Protein AF-A0A2M7G5D2-F1 (afdb_monomer)

Mean predicted aligned error: 13.53 Å

Organism: NCBI:txid2014261

Radius of gyration: 28.24 Å; Cα contacts (8 Å, |Δi|>4): 135; chains: 1; bounding box: 70×50×82 Å

Secondary structure (DSSP, 8-state):
---------SS-----PPPPS-----TTSHHHHHHHHHHHHS--S-HHHHHHHHHHHHHHHHHHHHHHHHHHHHHHHH---SSHHHHHHTTS-PPPSS--HHHHHHHHHHHHHHHHHHHHHHHHHHHHHTTS-TTTHHHHHHHHHHHHHHHHHHHHHT-TTHHHHHHHHHHHHHHHHHHHHHHHHH-

Nearest PDB structures (foldseek):
  4bpm-assembly1_A  TM=9.300E-01  e=1.002E-07  Homo sapiens
  6zw4-assembly1_E  TM=5.421E-01  e=3.273E+00  Nostoc punctiforme

pLDDT: mean 77.07, std 17.84, range [35.88, 95.38]

Foldseek 3Di:
DDDDDDDDDPDPDDPDDDDDPDDPDPPPPPVVVVVVVCVVVVDPFDPVLVVLLVVLLVLLVVVLVVLVVVLVVLCVVVVAACDVVSNVVVPDDDHDPDDDVLNVLSVVLSVVSVVQVVLVSVLSVLLRVLPLDNPCSNVLSVQLSVLSVQLSVCSSVVDPPSNVVSVVSNVVSSVVSVVSSVVSVVD

InterPro domains:
  IPR001129 Membrane-associated, eicosanoid/glutathione metabolism (MAPEG) protein [PF01124] (53-183)
  IPR023352 Membrane associated eicosanoid/glutathione metabolism-like domain superfamily [G3DSA:1.20.120.550] (47-187)
  IPR023352 Membrane associated eicosanoid/glutathione metabolism-like domain superfamily [SSF161084] (52-180)
  IPR040162 Microsomal glutathione S-transferase 1-like [PTHR10689] (50-186)

Structure (mmCIF, N/CA/C/O backbone):
data_AF-A0A2M7G5D2-F1
#
_entry.id   AF-A0A2M7G5D2-F1
#
loop_
_atom_site.group_PDB
_atom_site.id
_atom_site.type_symbol
_atom_site.label_atom_id
_atom_site.label_alt_id
_atom_site.label_comp_id
_atom_site.label_asym_id
_atom_site.label_entity_id
_atom_site.label_seq_id
_atom_site.pdbx_PDB_ins_code
_atom_site.Cartn_x
_atom_site.Cartn_y
_atom_site.Cartn_z
_atom_site.occupancy
_atom_site.B_iso_or_equiv
_atom_site.auth_seq_id
_atom_site.auth_comp_id
_atom_site.auth_asym_id
_atom_site.auth_atom_id
_atom_site.pdbx_PDB_model_num
ATOM 1 N N . MET A 1 1 ? 46.141 32.536 -53.430 1.00 46.03 1 MET A N 1
ATOM 2 C CA . MET A 1 1 ? 45.778 33.143 -52.130 1.00 46.03 1 MET A CA 1
ATOM 3 C C . MET A 1 1 ? 44.314 33.529 -52.257 1.00 46.03 1 MET A C 1
ATOM 5 O O . MET A 1 1 ? 44.007 34.270 -53.170 1.00 46.03 1 MET A O 1
ATOM 9 N N . SER A 1 2 ? 43.358 32.917 -51.571 1.00 35.88 2 SER A N 1
ATOM 10 C CA . SER A 1 2 ? 43.330 32.717 -50.128 1.00 35.88 2 SER A CA 1
ATOM 11 C C . SER A 1 2 ? 42.501 31.493 -49.745 1.00 35.88 2 SER A C 1
ATOM 13 O O . SER A 1 2 ? 41.483 31.181 -50.355 1.00 35.88 2 SER A O 1
ATOM 15 N N . VAL A 1 3 ? 42.988 30.828 -48.706 1.00 45.41 3 VAL A N 1
ATOM 16 C CA . VAL A 1 3 ? 42.306 29.830 -47.888 1.00 45.41 3 VAL A CA 1
ATOM 17 C C . VAL A 1 3 ? 41.129 30.507 -47.182 1.00 45.41 3 VAL A C 1
ATOM 19 O O . VAL A 1 3 ? 41.337 31.550 -46.569 1.00 45.41 3 VAL A O 1
ATOM 22 N N . LEU A 1 4 ? 39.929 29.923 -47.223 1.00 38.12 4 LEU A N 1
ATOM 23 C CA . LEU A 1 4 ? 38.882 30.194 -46.232 1.00 38.12 4 LEU A CA 1
ATOM 24 C C . LEU A 1 4 ? 38.089 28.916 -45.954 1.00 38.12 4 LEU A C 1
ATOM 26 O O . LEU A 1 4 ? 37.104 28.567 -46.597 1.00 38.12 4 LEU A O 1
ATOM 30 N N . THR A 1 5 ? 38.625 28.209 -44.972 1.00 44.19 5 THR A N 1
ATOM 31 C CA . THR A 1 5 ? 38.047 27.137 -44.178 1.00 44.19 5 THR A CA 1
ATOM 32 C C . THR A 1 5 ? 36.690 27.578 -43.615 1.00 44.19 5 THR A C 1
ATOM 34 O O . THR A 1 5 ? 36.640 28.396 -42.698 1.00 44.19 5 THR A O 1
ATOM 37 N N . LEU A 1 6 ? 35.582 27.050 -44.139 1.00 40.91 6 LEU A N 1
ATOM 38 C CA . LEU A 1 6 ? 34.287 27.134 -43.461 1.00 40.91 6 LEU A CA 1
ATOM 39 C C . LEU A 1 6 ? 34.263 26.060 -42.374 1.00 40.91 6 LEU A C 1
ATOM 41 O O . LEU A 1 6 ? 34.156 24.868 -42.657 1.00 40.91 6 LEU A O 1
ATOM 45 N N . ALA A 1 7 ? 34.421 26.502 -41.129 1.00 40.94 7 ALA A N 1
ATOM 46 C CA . ALA A 1 7 ? 34.233 25.677 -39.950 1.00 40.94 7 ALA A CA 1
ATOM 47 C C . ALA A 1 7 ? 32.812 25.091 -39.957 1.00 40.94 7 ALA A C 1
ATOM 49 O O . ALA A 1 7 ? 31.819 25.812 -39.864 1.00 40.94 7 ALA A O 1
ATOM 50 N N . SER A 1 8 ? 32.725 23.771 -40.079 1.00 45.34 8 SER A N 1
ATOM 51 C CA . SER A 1 8 ? 31.509 23.005 -39.846 1.00 45.34 8 SER A CA 1
ATOM 52 C C . SER A 1 8 ? 31.113 23.123 -38.374 1.00 45.34 8 SER A C 1
ATOM 54 O O . SER A 1 8 ? 31.861 22.695 -37.493 1.00 45.34 8 SER A O 1
ATOM 56 N N . SER A 1 9 ? 29.938 23.696 -38.109 1.00 42.50 9 SER A N 1
ATOM 57 C CA . SER A 1 9 ? 29.288 23.630 -36.797 1.00 42.50 9 SER A CA 1
ATOM 58 C C . SER A 1 9 ? 29.122 22.158 -36.377 1.00 42.50 9 SER A C 1
ATOM 60 O O . SER A 1 9 ? 28.651 21.362 -37.192 1.00 42.50 9 SER A O 1
ATOM 62 N N . PRO A 1 10 ? 29.468 21.766 -35.135 1.00 43.78 10 PRO A N 1
ATOM 63 C CA . PRO A 1 10 ? 29.369 20.378 -34.674 1.00 43.78 10 PRO A CA 1
ATOM 64 C C . PRO A 1 10 ? 27.923 19.922 -34.420 1.00 43.78 10 PRO A C 1
ATOM 66 O O . PRO A 1 10 ? 27.687 18.758 -34.112 1.00 43.78 10 PRO A O 1
ATOM 69 N N . TYR A 1 11 ? 26.946 20.814 -34.579 1.00 43.91 11 TYR A N 1
ATOM 70 C CA . TYR A 1 11 ? 25.527 20.491 -34.526 1.00 43.91 11 TYR A CA 1
ATOM 71 C C . TYR A 1 11 ? 24.964 20.625 -35.937 1.00 43.91 11 TYR A C 1
ATOM 73 O O . TYR A 1 11 ? 24.817 21.741 -36.435 1.00 43.91 11 TYR A O 1
ATOM 81 N N . GLY A 1 12 ? 24.712 19.487 -36.590 1.00 45.50 12 GLY A N 1
ATOM 82 C CA . GLY A 1 12 ? 24.260 19.361 -37.979 1.00 45.50 12 GLY A CA 1
ATOM 83 C C . GLY A 1 12 ? 22.863 19.927 -38.250 1.00 45.50 12 GLY A C 1
ATOM 84 O O . GLY A 1 12 ? 21.965 19.208 -38.676 1.00 45.50 12 GLY A O 1
ATOM 85 N N . LEU A 1 13 ? 22.674 21.223 -38.028 1.00 40.50 13 LEU A N 1
ATOM 86 C CA . LEU A 1 13 ? 21.486 21.952 -38.440 1.00 40.50 13 LEU A CA 1
ATOM 87 C C . LEU A 1 13 ? 21.648 22.317 -39.916 1.00 40.50 13 LEU A C 1
ATOM 89 O O . LEU A 1 13 ? 22.282 23.312 -40.268 1.00 40.50 13 LEU A O 1
ATOM 93 N N . SER A 1 14 ? 21.090 21.474 -40.786 1.00 44.38 14 SER A N 1
ATOM 94 C CA . SER A 1 14 ? 20.854 21.854 -42.179 1.00 44.38 14 SER A CA 1
ATOM 95 C C . SER A 1 14 ? 19.994 23.117 -42.193 1.00 44.38 14 SER A C 1
ATOM 97 O O . SER A 1 14 ? 18.929 23.143 -41.581 1.00 44.38 14 SER A O 1
ATOM 99 N N . GLN 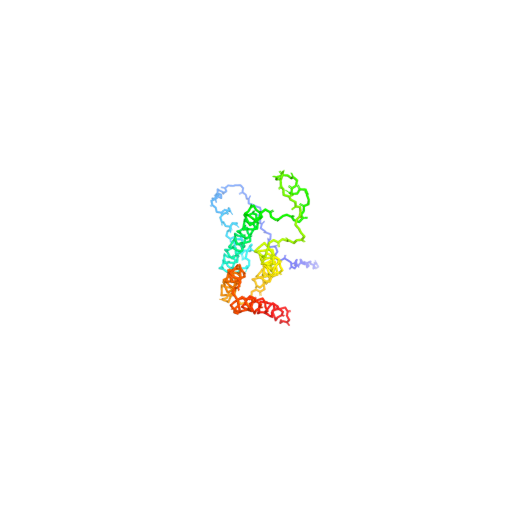A 1 15 ? 20.459 24.167 -42.874 1.00 48.34 15 GLN A N 1
ATOM 100 C CA . GLN A 1 15 ? 19.665 25.366 -43.133 1.00 48.34 15 GLN A CA 1
ATOM 101 C C . GLN A 1 15 ? 18.438 24.977 -43.969 1.00 48.34 15 GLN A C 1
ATOM 103 O O . GLN A 1 15 ? 18.507 24.882 -45.192 1.00 48.34 15 GLN A O 1
ATOM 108 N N . THR A 1 16 ? 17.305 24.730 -43.319 1.00 45.72 16 THR A N 1
ATOM 109 C CA . THR A 1 16 ? 16.012 24.651 -43.996 1.00 45.72 16 THR A CA 1
ATOM 110 C C . THR A 1 16 ? 15.598 26.059 -44.405 1.00 45.72 16 THR A C 1
ATOM 112 O O . THR A 1 16 ? 15.355 26.919 -43.558 1.00 45.72 16 THR A O 1
ATOM 115 N N . ALA A 1 17 ? 15.566 26.290 -45.717 1.00 42.78 17 ALA A N 1
ATOM 116 C CA . ALA A 1 17 ? 15.089 27.515 -46.340 1.00 42.78 17 ALA A CA 1
ATOM 117 C C . ALA A 1 17 ? 13.658 27.868 -45.884 1.00 42.78 17 ALA A C 1
ATOM 119 O O . ALA A 1 17 ? 12.813 26.990 -45.705 1.00 42.78 17 ALA A O 1
ATOM 120 N N . LEU A 1 18 ? 13.397 29.168 -45.715 1.00 44.53 18 LEU A N 1
ATOM 121 C CA . LEU A 1 18 ? 12.076 29.728 -45.413 1.00 44.53 18 LEU A CA 1
ATOM 122 C C . LEU A 1 18 ? 11.051 29.349 -46.501 1.00 44.53 18 LEU A C 1
ATOM 124 O O . LEU A 1 18 ? 11.357 29.502 -47.686 1.00 44.53 18 LEU A O 1
ATOM 128 N N . PRO A 1 19 ? 9.834 28.901 -46.138 1.00 42.28 19 PRO A N 1
ATOM 129 C CA . PRO A 1 19 ? 8.823 28.522 -47.114 1.00 42.28 19 PRO A CA 1
ATOM 130 C C . PRO A 1 19 ? 8.161 29.764 -47.727 1.00 42.28 19 PRO A C 1
ATOM 132 O O . PRO A 1 19 ? 7.618 30.618 -47.026 1.00 42.28 19 PRO A O 1
ATOM 135 N N . THR A 1 20 ? 8.190 29.854 -49.055 1.00 45.69 20 THR A N 1
ATOM 136 C CA . THR A 1 20 ? 7.444 30.839 -49.845 1.00 45.69 20 THR A CA 1
ATOM 137 C C . THR A 1 20 ? 5.945 30.541 -49.773 1.00 45.69 20 THR A C 1
ATOM 139 O O . THR A 1 20 ? 5.517 29.393 -49.887 1.00 45.69 20 THR A O 1
ATOM 142 N N . ALA A 1 21 ? 5.147 31.589 -49.564 1.00 49.72 21 ALA A N 1
ATOM 143 C CA . ALA A 1 21 ? 3.698 31.533 -49.401 1.00 49.72 21 ALA A CA 1
ATOM 144 C C . ALA A 1 21 ? 3.001 30.807 -50.568 1.00 49.72 21 ALA A C 1
ATOM 146 O O . ALA A 1 21 ? 3.162 31.203 -51.721 1.00 49.72 21 ALA A O 1
ATOM 147 N N . GLY A 1 22 ? 2.196 29.780 -50.267 1.00 51.75 22 GLY A N 1
ATOM 148 C CA . GLY A 1 22 ? 1.310 29.175 -51.269 1.00 51.75 22 GLY A CA 1
ATOM 149 C C . GLY A 1 22 ? 0.924 27.706 -51.096 1.00 51.75 22 GLY A C 1
ATOM 150 O O . GLY A 1 22 ? 0.079 27.240 -51.853 1.00 51.75 22 GLY A O 1
ATOM 151 N N . THR A 1 23 ? 1.469 26.967 -50.128 1.00 39.34 23 THR A N 1
ATOM 152 C CA . THR A 1 23 ? 1.102 25.551 -49.945 1.00 39.34 23 THR A CA 1
ATOM 153 C C . THR A 1 23 ? 0.091 25.409 -48.815 1.00 39.34 23 THR A C 1
ATOM 155 O O . THR A 1 23 ? 0.407 25.659 -47.654 1.00 39.34 23 THR A O 1
ATOM 158 N N . THR A 1 24 ? -1.135 24.999 -49.141 1.00 46.72 24 THR A N 1
ATOM 159 C CA . THR A 1 24 ? -2.137 24.565 -48.162 1.00 46.72 24 THR A CA 1
ATOM 160 C C . THR A 1 24 ? -1.615 23.325 -47.437 1.00 46.72 24 THR A C 1
ATOM 162 O O . THR A 1 24 ? -1.745 22.205 -47.930 1.00 46.72 24 THR A O 1
ATOM 165 N N . VAL A 1 25 ? -0.977 23.524 -46.284 1.00 48.28 25 VAL A N 1
ATOM 166 C CA . VAL A 1 25 ? -0.613 22.434 -45.375 1.00 48.28 25 VAL A CA 1
ATOM 167 C C . VAL A 1 25 ? -1.918 21.836 -44.837 1.00 48.28 25 VAL A C 1
ATOM 169 O O . VAL A 1 25 ? -2.758 22.590 -44.338 1.00 48.28 25 VAL A O 1
ATOM 172 N N . PRO A 1 26 ? -2.148 20.517 -44.947 1.00 44.91 26 PRO A N 1
ATOM 173 C CA . PRO A 1 26 ? -3.328 19.898 -44.366 1.00 44.91 26 PRO A CA 1
ATOM 174 C C . PRO A 1 26 ? -3.196 19.948 -42.839 1.00 44.91 26 PRO A C 1
ATOM 176 O O . PRO A 1 26 ? -2.425 19.195 -42.247 1.00 44.91 26 PRO A O 1
ATOM 179 N N . VAL A 1 27 ? -3.943 20.850 -42.195 1.00 55.09 27 VAL A N 1
ATOM 180 C CA . VAL A 1 27 ? -3.989 21.052 -40.731 1.00 55.09 27 VAL A CA 1
ATOM 181 C C . VAL A 1 27 ? -4.781 19.926 -40.051 1.00 55.09 27 VAL A C 1
ATOM 183 O O . VAL A 1 27 ? -5.725 20.166 -39.305 1.00 55.09 27 VAL A O 1
ATOM 186 N N . THR A 1 28 ? -4.462 18.666 -40.344 1.00 56.62 28 THR A N 1
ATOM 187 C CA . THR A 1 28 ? -5.212 17.524 -39.796 1.00 56.62 28 THR A CA 1
ATOM 188 C C . THR A 1 28 ? -4.394 16.539 -38.986 1.00 56.62 28 THR A C 1
ATOM 190 O O . THR A 1 28 ? -5.002 15.660 -38.397 1.00 56.62 28 THR A O 1
ATOM 193 N N . ASN A 1 29 ? -3.076 16.692 -38.839 1.00 59.78 29 ASN A N 1
ATOM 194 C CA . ASN A 1 29 ? -2.297 15.706 -38.080 1.00 59.78 29 ASN A CA 1
ATOM 195 C C . ASN A 1 29 ? -1.384 16.271 -36.994 1.00 59.78 29 ASN A C 1
ATOM 197 O O . ASN A 1 29 ? -0.893 15.474 -36.212 1.00 59.78 29 ASN A O 1
ATOM 201 N N . ASP A 1 30 ? -1.203 17.582 -36.836 1.00 61.56 30 ASP A N 1
ATOM 202 C CA . ASP A 1 30 ? -0.195 18.090 -35.888 1.00 61.56 30 ASP A CA 1
ATOM 203 C C . ASP A 1 30 ? -0.533 17.760 -34.433 1.00 61.56 30 ASP A C 1
ATOM 205 O O . ASP A 1 30 ? 0.325 17.299 -33.697 1.00 61.56 30 ASP A O 1
ATOM 209 N N . ALA A 1 31 ? -1.796 17.870 -34.011 1.00 60.88 31 ALA A N 1
ATOM 210 C CA . ALA A 1 31 ? -2.195 17.483 -32.655 1.00 60.88 31 ALA A CA 1
ATOM 211 C C . ALA A 1 31 ? -2.157 15.960 -32.430 1.00 60.88 31 ALA A C 1
ATOM 213 O O . ALA A 1 31 ? -1.987 15.501 -31.304 1.00 60.88 31 ALA A O 1
ATOM 214 N N . GLN A 1 32 ? -2.339 15.165 -33.485 1.00 65.69 32 GLN A N 1
ATOM 215 C CA . GLN A 1 32 ? -2.383 13.703 -33.421 1.00 65.69 32 GLN A CA 1
ATOM 216 C C . GLN A 1 32 ? -0.975 13.101 -33.507 1.00 65.69 32 GLN A C 1
ATOM 218 O O . GLN A 1 32 ? -0.665 12.174 -32.769 1.00 65.69 32 GLN 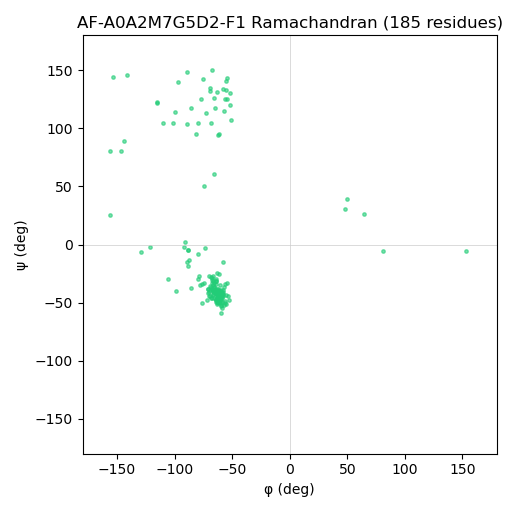A O 1
ATOM 223 N N . ALA A 1 33 ? -0.109 13.696 -34.326 1.00 58.78 33 ALA A N 1
ATOM 224 C CA . ALA A 1 33 ? 1.317 13.435 -34.438 1.00 58.78 33 ALA A CA 1
ATOM 225 C C . ALA A 1 33 ? 2.073 13.955 -33.213 1.00 58.78 33 ALA A C 1
ATOM 227 O O . ALA A 1 33 ? 2.927 13.246 -32.707 1.00 58.78 33 ALA A O 1
ATOM 228 N N . LEU A 1 34 ? 1.698 15.112 -32.655 1.00 60.00 34 LEU A N 1
ATOM 229 C CA . LEU A 1 34 ? 2.216 15.589 -31.372 1.00 60.00 34 LEU A CA 1
ATOM 230 C C . LEU A 1 34 ? 1.734 14.695 -30.225 1.00 60.00 34 LEU A C 1
ATOM 232 O O . LEU A 1 34 ? 2.515 14.397 -29.340 1.00 60.00 34 LEU A O 1
ATOM 236 N N . LYS A 1 35 ? 0.489 14.192 -30.238 1.00 62.19 35 LYS A N 1
ATOM 237 C CA . LYS A 1 35 ? 0.039 13.157 -29.285 1.00 62.19 35 LYS A CA 1
ATOM 238 C C . LYS A 1 35 ? 0.769 11.829 -29.472 1.00 62.19 35 LYS A C 1
ATOM 240 O O . LYS A 1 35 ? 1.027 11.169 -28.476 1.00 62.19 35 LYS A O 1
ATOM 245 N N . ALA A 1 36 ? 1.091 11.440 -30.703 1.00 59.22 36 ALA A N 1
ATOM 246 C CA . ALA A 1 36 ? 1.855 10.232 -30.999 1.00 59.22 36 ALA A CA 1
ATOM 247 C C . ALA A 1 36 ? 3.321 10.381 -30.573 1.00 59.22 36 ALA A C 1
ATOM 249 O O . ALA A 1 36 ? 3.839 9.488 -29.926 1.00 59.22 36 ALA A O 1
ATOM 250 N N . GLN A 1 37 ? 3.940 11.539 -30.807 1.00 57.44 37 GLN A N 1
ATOM 251 C CA . GLN A 1 37 ? 5.285 11.874 -30.341 1.00 57.44 37 GLN A CA 1
ATOM 252 C C . GLN A 1 37 ? 5.331 12.086 -28.824 1.00 57.44 37 GLN A C 1
ATOM 254 O O . GLN A 1 37 ? 6.261 11.634 -28.184 1.00 57.44 37 GLN A O 1
ATOM 259 N N . ILE A 1 38 ? 4.325 12.702 -28.197 1.00 58.12 38 ILE A N 1
ATOM 260 C CA . ILE A 1 38 ? 4.193 12.756 -26.730 1.00 58.12 38 ILE A CA 1
ATOM 261 C C . ILE A 1 38 ? 3.883 11.361 -26.168 1.00 58.12 38 ILE A C 1
ATOM 263 O O . ILE A 1 38 ? 4.256 11.073 -25.043 1.00 58.12 38 ILE A O 1
ATOM 267 N N . ALA A 1 39 ? 3.241 10.461 -26.909 1.00 58.94 39 ALA A N 1
ATOM 268 C CA . ALA A 1 39 ? 3.103 9.066 -26.491 1.00 58.94 39 ALA A CA 1
ATOM 269 C C . ALA A 1 39 ? 4.420 8.285 -26.653 1.00 58.94 39 ALA A C 1
ATOM 271 O O . ALA A 1 39 ? 4.706 7.415 -25.840 1.00 58.94 39 ALA A O 1
ATOM 272 N N . GLU A 1 40 ? 5.225 8.623 -27.661 1.00 57.56 40 GLU A N 1
ATOM 273 C CA . GLU A 1 40 ? 6.530 8.023 -27.966 1.00 57.56 40 GLU A CA 1
ATOM 274 C C . GLU A 1 40 ? 7.651 8.545 -27.041 1.00 57.56 40 GLU A C 1
ATOM 276 O O . GLU A 1 40 ? 8.519 7.779 -26.638 1.00 57.56 40 GLU A O 1
ATOM 281 N N . TYR A 1 41 ? 7.599 9.821 -26.635 1.00 52.50 41 TYR A N 1
ATOM 282 C CA . TYR A 1 41 ? 8.577 10.490 -25.759 1.00 52.50 41 TYR A CA 1
ATOM 283 C C . TYR A 1 41 ? 8.082 10.727 -24.323 1.00 52.50 41 TYR A C 1
ATOM 285 O O . TYR A 1 41 ? 8.881 10.790 -23.393 1.00 52.50 41 TYR A O 1
ATOM 293 N N . GLY A 1 42 ? 6.778 10.908 -24.116 1.00 50.00 42 GLY A N 1
ATOM 294 C CA . GLY A 1 42 ? 6.188 11.340 -22.840 1.00 50.00 42 GLY A CA 1
ATOM 295 C C . GLY A 1 42 ? 5.837 10.206 -21.882 1.00 50.00 42 GLY A C 1
ATOM 296 O O . GLY A 1 42 ? 5.469 10.472 -20.739 1.00 50.00 42 GLY A O 1
ATOM 297 N N . LEU A 1 43 ? 5.995 8.949 -22.296 1.00 57.00 43 LEU A N 1
ATOM 298 C CA . LEU A 1 43 ? 5.970 7.827 -21.373 1.00 57.00 43 LEU A CA 1
ATOM 299 C C . LEU A 1 43 ? 6.922 6.734 -21.858 1.00 57.00 43 LEU A C 1
ATOM 301 O O . LEU A 1 43 ? 6.512 5.738 -22.436 1.00 57.00 43 LEU A O 1
ATOM 305 N N . ILE A 1 44 ? 8.210 6.924 -21.571 1.00 63.59 44 ILE A N 1
ATOM 306 C CA . ILE A 1 44 ? 9.242 5.890 -21.740 1.00 63.59 44 ILE A CA 1
ATOM 307 C C . ILE A 1 44 ? 8.895 4.627 -20.917 1.00 63.59 44 ILE A C 1
ATOM 309 O O . ILE A 1 44 ? 9.420 3.572 -21.213 1.00 63.59 44 ILE A O 1
ATOM 313 N N . LEU A 1 45 ? 7.959 4.701 -19.957 1.00 66.75 45 LEU A N 1
ATOM 314 C CA . LEU A 1 45 ? 7.483 3.601 -19.104 1.00 66.75 45 LEU A CA 1
ATOM 315 C C . LEU A 1 45 ? 6.546 2.628 -19.846 1.00 66.75 45 LEU A C 1
ATOM 317 O O . LEU A 1 45 ? 5.666 3.058 -20.592 1.00 66.75 45 LEU A O 1
ATOM 321 N N . ASP A 1 46 ? 6.649 1.327 -19.550 1.00 70.69 46 ASP A N 1
ATOM 322 C CA . ASP A 1 46 ? 5.765 0.294 -20.110 1.00 70.69 46 ASP A CA 1
ATOM 323 C C . ASP A 1 46 ? 4.268 0.655 -19.926 1.00 70.69 46 ASP A C 1
ATOM 325 O O . ASP A 1 46 ? 3.792 0.801 -18.787 1.00 70.69 46 ASP A O 1
ATOM 329 N N . PRO A 1 47 ? 3.486 0.782 -21.022 1.00 78.50 47 PRO A N 1
ATOM 330 C CA . PRO A 1 47 ? 2.084 1.180 -20.950 1.00 78.50 47 PRO A CA 1
ATOM 331 C C . PRO A 1 47 ? 1.219 0.179 -20.181 1.00 78.50 47 PRO A C 1
ATOM 333 O O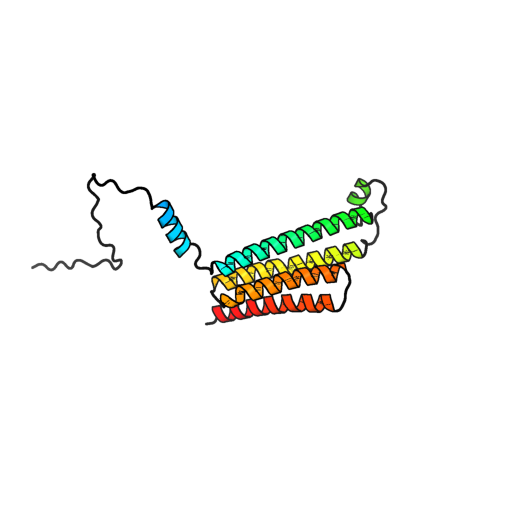 . PRO A 1 47 ? 0.164 0.565 -19.671 1.00 78.50 47 PRO A O 1
ATOM 336 N N . LEU A 1 48 ? 1.613 -1.095 -20.098 1.00 84.50 48 LEU A N 1
ATOM 337 C CA . LEU A 1 48 ? 0.888 -2.090 -19.312 1.00 84.50 48 LEU A CA 1
ATOM 338 C C . LEU A 1 48 ? 1.170 -1.918 -17.813 1.00 84.50 48 LEU A C 1
ATOM 340 O O . LEU A 1 48 ? 0.225 -1.808 -17.026 1.00 84.50 48 LEU A O 1
ATOM 344 N N . GLY A 1 49 ? 2.442 -1.831 -17.423 1.00 85.50 49 GLY A N 1
ATOM 345 C CA . GLY A 1 49 ? 2.874 -1.620 -16.044 1.00 85.50 49 GLY A CA 1
ATOM 346 C C . GLY A 1 49 ? 2.260 -0.374 -15.407 1.00 85.50 49 GLY A C 1
ATOM 347 O O . GLY A 1 49 ? 1.744 -0.448 -14.290 1.00 85.50 49 GLY A O 1
ATOM 348 N N . VAL A 1 50 ? 2.206 0.746 -16.136 1.00 87.75 50 VAL A N 1
ATOM 349 C CA . VAL A 1 50 ? 1.593 1.994 -15.643 1.00 87.75 50 VAL A CA 1
ATOM 350 C C . VAL A 1 50 ? 0.080 1.857 -15.455 1.00 87.75 50 VAL A C 1
ATOM 352 O O . VAL A 1 50 ? -0.450 2.289 -14.430 1.00 87.75 50 VAL A O 1
ATOM 355 N N . LYS A 1 51 ? -0.636 1.220 -16.393 1.00 89.88 51 LYS A N 1
ATOM 356 C CA . LYS A 1 51 ? -2.086 0.974 -16.255 1.00 89.88 51 LYS A CA 1
ATOM 357 C C . LYS A 1 51 ? -2.393 0.123 -15.027 1.00 89.88 51 LYS A C 1
ATOM 359 O O . LYS A 1 51 ? -3.343 0.411 -14.298 1.00 89.88 51 LYS A O 1
ATOM 364 N N . ILE A 1 52 ? -1.584 -0.907 -14.784 1.00 92.06 52 ILE A N 1
ATOM 365 C CA . ILE A 1 52 ? -1.756 -1.790 -13.629 1.00 92.06 52 ILE A CA 1
ATOM 366 C C . ILE A 1 52 ? -1.419 -1.052 -12.339 1.00 92.06 52 ILE A C 1
ATOM 368 O O . ILE A 1 52 ? -2.202 -1.120 -11.397 1.00 92.06 52 ILE A O 1
ATOM 372 N N . LEU A 1 53 ? -0.322 -0.292 -12.296 1.00 93.06 53 LEU A N 1
ATOM 373 C CA . LEU A 1 53 ? 0.020 0.521 -11.132 1.00 93.06 53 LEU A CA 1
ATOM 374 C C . LEU A 1 53 ? -1.088 1.533 -10.808 1.00 93.06 53 LEU A C 1
ATOM 376 O O . LEU A 1 53 ? -1.459 1.678 -9.644 1.00 93.06 53 LEU A O 1
ATOM 380 N N . ALA A 1 54 ? -1.667 2.186 -11.818 1.00 92.69 54 ALA A N 1
ATOM 381 C CA . ALA A 1 54 ? -2.794 3.098 -11.637 1.00 92.69 54 ALA A CA 1
ATOM 382 C C . ALA A 1 54 ? -4.025 2.378 -11.059 1.00 92.69 54 ALA A C 1
ATOM 384 O O . ALA A 1 54 ? -4.618 2.855 -10.088 1.00 92.69 54 ALA A O 1
ATOM 385 N N . ALA A 1 55 ? -4.371 1.200 -11.590 1.00 94.25 55 ALA A N 1
ATOM 386 C CA . ALA A 1 55 ? -5.460 0.381 -11.064 1.00 94.25 55 ALA A CA 1
ATOM 387 C C . ALA A 1 55 ? -5.196 -0.062 -9.613 1.00 94.25 55 ALA A C 1
ATOM 389 O O . ALA A 1 55 ? -6.056 0.109 -8.749 1.00 94.25 55 ALA A O 1
ATOM 390 N N . CYS A 1 56 ? -3.994 -0.561 -9.312 1.00 94.00 56 CYS A N 1
ATOM 391 C CA . CYS A 1 56 ? -3.569 -0.940 -7.964 1.00 94.00 56 CYS A CA 1
ATOM 392 C C . CYS A 1 56 ? -3.637 0.244 -6.994 1.00 94.00 56 CYS A C 1
ATOM 394 O O . CYS A 1 56 ? -4.158 0.102 -5.890 1.00 94.00 56 CYS A O 1
ATOM 396 N N . THR A 1 57 ? -3.176 1.423 -7.412 1.00 94.19 57 THR A N 1
ATOM 397 C CA . THR A 1 57 ? -3.223 2.652 -6.607 1.00 94.19 57 THR A CA 1
ATOM 398 C C . THR A 1 57 ? -4.664 3.039 -6.283 1.00 94.19 57 THR A C 1
ATOM 400 O O . THR A 1 57 ? -4.984 3.283 -5.120 1.00 94.19 57 THR A O 1
ATOM 403 N N . ALA A 1 58 ? -5.556 3.026 -7.279 1.00 95.38 58 ALA A N 1
ATOM 404 C CA . ALA A 1 58 ? -6.974 3.307 -7.075 1.00 95.38 58 ALA A CA 1
ATOM 405 C C . ALA A 1 58 ? -7.626 2.290 -6.121 1.00 95.38 58 ALA A C 1
ATOM 407 O O . ALA A 1 58 ? -8.335 2.672 -5.191 1.00 95.38 58 ALA A O 1
ATOM 408 N N . LEU A 1 59 ? -7.344 0.995 -6.294 1.00 95.06 59 LEU A N 1
ATOM 409 C CA . LEU A 1 59 ? -7.856 -0.060 -5.415 1.00 95.06 59 LEU A CA 1
ATOM 410 C C . LEU A 1 59 ? -7.363 0.105 -3.970 1.00 95.06 59 LEU A C 1
ATOM 412 O O . LEU A 1 59 ? -8.153 -0.005 -3.031 1.00 95.06 59 LEU A O 1
ATOM 416 N N . LEU A 1 60 ? -6.075 0.399 -3.779 1.00 93.44 60 LEU A N 1
ATOM 417 C CA . LEU A 1 60 ? -5.490 0.644 -2.460 1.00 93.44 60 LEU A CA 1
ATOM 418 C C . LEU A 1 60 ? -6.080 1.898 -1.803 1.00 93.44 60 LEU A C 1
ATOM 420 O O . LEU A 1 60 ? -6.371 1.865 -0.607 1.00 93.44 60 LEU A O 1
ATOM 424 N N . PHE A 1 61 ? -6.334 2.957 -2.574 1.00 94.88 61 PHE A N 1
ATOM 425 C CA . PHE A 1 61 ? -7.037 4.146 -2.095 1.00 94.88 61 PHE A CA 1
ATOM 426 C C . PHE A 1 61 ? -8.442 3.802 -1.589 1.00 94.88 61 PHE A C 1
ATOM 428 O O . PHE A 1 61 ? -8.766 4.091 -0.436 1.00 94.88 61 PHE A O 1
ATOM 435 N N . PHE A 1 62 ? -9.261 3.120 -2.397 1.00 94.94 62 PHE A N 1
ATOM 436 C CA . PHE A 1 62 ? -10.614 2.730 -1.984 1.00 94.94 62 PHE A CA 1
ATOM 437 C C . PHE A 1 62 ? -10.607 1.810 -0.761 1.00 94.94 62 PHE A C 1
ATOM 439 O O . PHE A 1 62 ? -11.472 1.925 0.111 1.00 94.94 62 PHE A O 1
ATOM 446 N N . LYS A 1 63 ? -9.606 0.934 -0.644 1.00 93.12 63 LYS A N 1
ATOM 447 C CA . LYS A 1 63 ? -9.401 0.103 0.545 1.00 93.12 63 LYS A CA 1
ATOM 448 C C . LYS A 1 63 ? -9.134 0.950 1.788 1.00 93.12 63 LYS A C 1
ATOM 450 O O . LYS A 1 63 ? -9.795 0.750 2.803 1.00 93.12 63 LYS A O 1
ATOM 455 N N . MET A 1 64 ? -8.195 1.896 1.720 1.00 92.69 64 MET A N 1
ATOM 456 C CA . MET A 1 64 ? -7.888 2.786 2.845 1.00 92.69 64 MET A CA 1
ATOM 457 C C . MET A 1 64 ? -9.092 3.651 3.224 1.00 92.69 64 MET A C 1
ATOM 459 O O . MET A 1 64 ? -9.417 3.765 4.405 1.00 92.69 64 MET A O 1
ATOM 463 N N . PHE A 1 65 ? -9.810 4.175 2.231 1.00 92.81 65 PHE A N 1
ATOM 464 C CA . PHE A 1 65 ? -11.049 4.918 2.442 1.00 92.81 65 PHE A CA 1
ATOM 465 C C . PHE A 1 65 ? -12.106 4.068 3.166 1.00 92.81 65 PHE A C 1
ATOM 467 O O . PHE A 1 65 ? -12.729 4.521 4.126 1.00 92.81 65 PHE A O 1
ATOM 474 N N . SER A 1 66 ? -12.246 2.798 2.776 1.00 90.94 66 SER A N 1
ATOM 475 C CA . SER A 1 66 ? -13.152 1.850 3.432 1.00 90.94 66 SER A CA 1
ATOM 476 C C . SER A 1 66 ? -12.783 1.609 4.901 1.00 90.94 66 SER A C 1
ATOM 478 O O . SER A 1 66 ? -13.671 1.554 5.749 1.00 90.94 66 SER A O 1
ATOM 480 N N . ILE A 1 67 ? -11.490 1.516 5.240 1.00 89.06 67 ILE A N 1
ATOM 481 C CA . ILE A 1 67 ? -11.040 1.392 6.639 1.00 89.06 67 ILE A CA 1
ATOM 482 C C . ILE A 1 67 ? -11.380 2.661 7.434 1.00 89.06 67 ILE A C 1
ATOM 484 O O . ILE A 1 67 ? -11.849 2.549 8.567 1.00 89.06 67 ILE A O 1
ATOM 488 N N . GLY A 1 68 ? -11.236 3.845 6.831 1.00 88.38 68 GLY A N 1
ATOM 489 C CA . GLY A 1 68 ? -11.662 5.115 7.430 1.00 88.38 68 GLY A CA 1
ATOM 490 C C . GLY A 1 68 ? -13.156 5.138 7.772 1.00 88.38 68 GLY A C 1
ATOM 491 O O . GLY A 1 68 ? -13.548 5.523 8.876 1.00 88.38 68 GLY A O 1
ATOM 492 N N . ILE A 1 69 ? -14.004 4.627 6.871 1.00 89.12 69 ILE A N 1
ATOM 493 C CA . ILE A 1 69 ? -15.439 4.454 7.142 1.00 89.12 69 ILE A CA 1
ATOM 494 C C . ILE A 1 69 ? -15.656 3.482 8.309 1.00 89.12 69 ILE A C 1
ATOM 496 O O . ILE A 1 69 ? -16.431 3.783 9.217 1.00 89.12 69 ILE A O 1
ATOM 500 N N . VAL A 1 70 ? -14.964 2.336 8.330 1.00 87.25 70 VAL A N 1
ATOM 501 C CA . VAL A 1 70 ? -15.071 1.348 9.420 1.00 87.25 70 VAL A CA 1
ATOM 502 C C . VAL A 1 70 ? -14.675 1.956 10.767 1.00 87.25 70 VAL A C 1
ATOM 504 O O . VAL A 1 70 ? -15.373 1.725 11.755 1.00 87.25 70 VAL A O 1
ATOM 507 N N . GLN A 1 71 ? -13.620 2.773 10.827 1.00 85.31 71 GLN A N 1
ATOM 508 C CA . GLN A 1 71 ? -13.236 3.507 12.038 1.00 85.31 71 GLN A CA 1
ATOM 509 C C . GLN A 1 71 ? -14.365 4.437 12.504 1.00 85.31 71 GLN A C 1
ATOM 511 O O . GLN A 1 71 ? -14.757 4.390 13.671 1.00 85.31 71 GLN A O 1
ATOM 516 N N . GLY A 1 72 ? -14.943 5.227 11.591 1.00 83.75 72 GLY A N 1
ATOM 517 C CA . GLY A 1 72 ? -16.054 6.133 11.895 1.00 83.75 72 GLY A CA 1
ATOM 518 C C . GLY A 1 72 ? -17.319 5.409 12.372 1.00 83.75 72 GLY A C 1
ATOM 519 O O . GLY A 1 72 ? -17.939 5.812 13.359 1.00 83.75 72 GLY A O 1
ATOM 520 N N . LEU A 1 73 ? -17.688 4.302 11.722 1.00 85.56 73 LEU A N 1
ATOM 521 C CA . LEU A 1 73 ? -18.836 3.480 12.113 1.00 85.56 73 LEU A CA 1
ATOM 522 C C . LEU A 1 73 ? -18.613 2.791 13.464 1.00 85.56 73 LEU A C 1
ATOM 5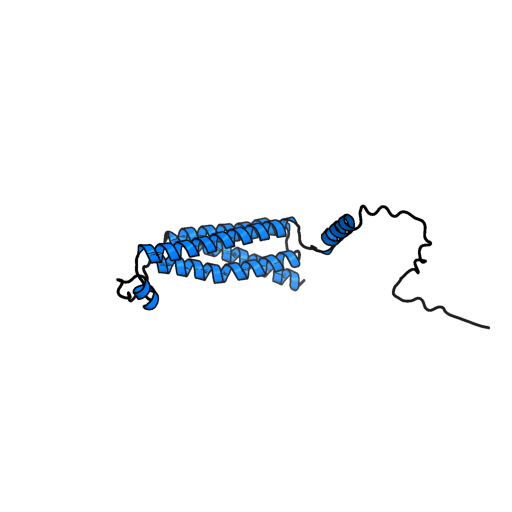24 O O . LEU A 1 73 ? -19.525 2.752 14.288 1.00 85.56 73 LEU A O 1
ATOM 528 N N . THR A 1 74 ? -17.401 2.296 13.722 1.00 81.88 74 THR A N 1
ATOM 529 C CA . THR A 1 74 ? -17.044 1.649 14.995 1.00 81.88 74 THR A CA 1
ATOM 530 C C . THR A 1 74 ? -17.078 2.658 16.144 1.00 81.88 74 THR A C 1
ATOM 532 O O . THR A 1 74 ? -17.648 2.358 17.194 1.00 81.88 74 THR A O 1
ATOM 535 N N . ARG A 1 75 ? -16.585 3.888 15.929 1.00 78.88 75 ARG A N 1
ATOM 536 C CA . ARG A 1 75 ? -16.722 5.009 16.881 1.00 78.88 75 ARG A CA 1
ATOM 537 C C . ARG A 1 75 ? -18.186 5.259 17.241 1.00 78.88 75 ARG A C 1
ATOM 539 O O . ARG A 1 75 ? -18.540 5.246 18.417 1.00 78.88 75 ARG A O 1
ATOM 546 N N . ARG A 1 76 ? -19.059 5.387 16.235 1.00 75.69 76 ARG A N 1
ATOM 547 C CA . ARG A 1 76 ? -20.501 5.614 16.449 1.00 75.69 76 ARG A CA 1
ATOM 548 C C . ARG A 1 76 ? -21.204 4.448 17.146 1.00 75.69 76 ARG A C 1
ATOM 550 O O . ARG A 1 76 ? -22.067 4.680 17.988 1.00 75.69 76 ARG A O 1
ATOM 557 N N . LYS A 1 77 ? -20.854 3.205 16.802 1.00 78.44 77 LYS A N 1
ATOM 558 C CA . LYS A 1 77 ? -21.485 1.994 17.348 1.00 78.44 77 LYS A CA 1
ATOM 559 C C . LYS A 1 77 ? -21.164 1.789 18.827 1.00 78.44 77 LYS A C 1
ATOM 561 O O . LYS A 1 77 ? -22.065 1.490 19.602 1.00 78.44 77 LYS A O 1
ATOM 566 N N . HIS A 1 78 ? -19.895 1.930 19.205 1.00 73.62 78 HIS A N 1
ATOM 567 C CA . HIS A 1 78 ? -19.442 1.614 20.561 1.00 73.62 78 HIS A CA 1
ATOM 568 C C . HIS A 1 78 ? -19.531 2.801 21.520 1.00 73.62 78 HIS A C 1
ATOM 570 O O . HIS A 1 78 ? -19.470 2.595 22.729 1.00 73.62 78 HIS A O 1
ATOM 576 N N . LYS A 1 79 ? -19.703 4.028 21.001 1.00 69.06 79 LYS A N 1
ATOM 577 C CA . LYS A 1 79 ? -19.763 5.267 21.792 1.00 69.06 79 LYS A CA 1
ATOM 578 C C . LYS A 1 79 ? -18.618 5.367 22.809 1.00 69.06 79 LYS A C 1
ATOM 580 O O . LYS A 1 79 ? -18.803 5.902 23.890 1.00 69.06 79 LYS A O 1
ATOM 585 N N . SER A 1 80 ? -17.456 4.799 22.502 1.00 64.00 80 SER A N 1
ATOM 586 C CA . SER A 1 80 ? -16.275 4.858 23.362 1.00 64.00 80 SER A CA 1
ATOM 587 C C . SER A 1 80 ? -15.351 5.914 22.783 1.00 64.00 80 SER A C 1
ATOM 589 O O . SER A 1 80 ? -14.735 5.686 21.742 1.00 64.00 80 SER A O 1
ATOM 591 N N . TYR A 1 81 ? -15.311 7.073 23.433 1.00 65.75 81 TYR A N 1
ATOM 592 C CA . TYR A 1 81 ? -14.477 8.203 23.045 1.00 65.75 81 TYR A CA 1
ATOM 593 C C . TYR A 1 81 ? -13.451 8.434 24.149 1.00 65.75 81 TYR A C 1
ATOM 595 O O . TYR A 1 81 ? -13.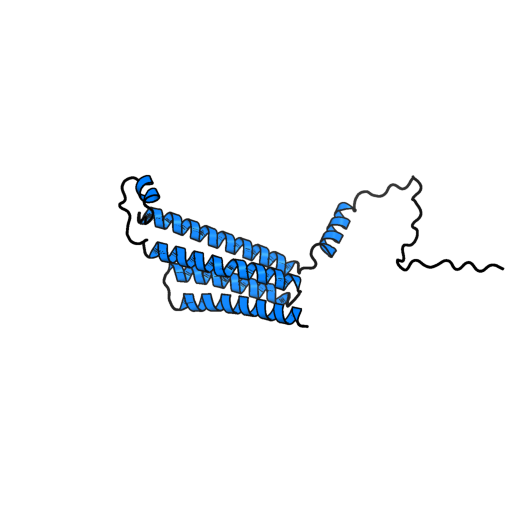812 8.605 25.312 1.00 65.75 81 TYR A O 1
ATOM 603 N N . THR A 1 82 ? -12.175 8.398 23.784 1.00 65.94 82 THR A N 1
ATOM 604 C CA . THR A 1 82 ? -11.055 8.811 24.646 1.00 65.94 82 THR A CA 1
ATOM 605 C C . THR A 1 82 ? -10.914 10.331 24.674 1.00 65.94 82 THR A C 1
ATOM 607 O O . THR A 1 82 ? -10.444 10.911 25.647 1.00 65.94 82 THR A O 1
ATOM 610 N N . VAL A 1 83 ? -11.354 10.970 23.593 1.00 71.12 83 VAL A N 1
ATOM 611 C CA . VAL A 1 83 ? -11.271 12.400 23.343 1.00 71.12 83 VAL A CA 1
ATOM 612 C C . VAL A 1 83 ? -12.488 13.107 23.974 1.00 71.12 83 VAL A C 1
ATOM 614 O O . VAL A 1 83 ? -13.628 12.800 23.602 1.00 71.12 83 VAL A O 1
ATOM 617 N N . PRO A 1 84 ? -12.292 14.013 24.951 1.00 66.00 84 PRO A N 1
ATOM 618 C CA . PRO A 1 84 ? -13.385 14.600 25.724 1.00 66.00 84 PRO A CA 1
ATOM 619 C C . PRO A 1 84 ? -14.292 15.523 24.896 1.00 66.00 84 PRO A C 1
ATOM 621 O O . PRO A 1 84 ? -15.493 15.575 25.164 1.00 66.00 84 PRO A O 1
ATOM 624 N N . GLU A 1 85 ? -13.775 16.206 23.870 1.00 71.06 85 GLU A N 1
ATOM 625 C CA . GLU A 1 85 ? -14.575 17.038 22.963 1.00 71.06 85 GLU A CA 1
ATOM 626 C C . GLU A 1 85 ? -15.554 16.214 22.112 1.00 71.06 85 GLU A C 1
ATOM 628 O O . GLU A 1 85 ? -16.719 16.595 21.973 1.00 71.06 85 GLU A O 1
ATOM 633 N N . ASP A 1 86 ? -15.135 15.038 21.633 1.00 66.88 86 ASP A N 1
ATOM 634 C CA . ASP A 1 86 ? -15.989 14.111 20.879 1.00 66.88 86 ASP A CA 1
ATOM 635 C C . ASP A 1 86 ? -17.096 13.530 21.775 1.00 66.88 86 ASP A C 1
ATOM 637 O O . ASP A 1 86 ? -18.248 13.366 21.358 1.00 66.88 86 ASP A O 1
ATOM 641 N N . ALA A 1 87 ? -16.754 13.249 23.036 1.00 63.84 87 ALA A N 1
ATOM 642 C CA . ALA A 1 87 ? -17.688 12.758 24.042 1.00 63.84 87 ALA A CA 1
ATOM 643 C C . ALA A 1 87 ? -18.749 13.816 24.408 1.00 63.84 87 ALA A C 1
ATOM 645 O O . ALA A 1 87 ? -19.937 13.495 24.533 1.00 63.84 87 ALA A O 1
ATOM 646 N N . ALA A 1 88 ? -18.332 15.084 24.515 1.00 65.56 88 ALA A N 1
ATOM 647 C CA . ALA A 1 88 ? -19.202 16.224 24.789 1.00 65.56 88 ALA A CA 1
ATOM 648 C C . ALA A 1 88 ? -20.139 16.543 23.612 1.00 65.56 88 ALA A C 1
ATOM 650 O O . ALA A 1 88 ? -21.318 16.817 23.833 1.00 65.56 88 ALA A O 1
ATOM 651 N N . PHE A 1 89 ? -19.661 16.435 22.367 1.00 66.81 89 PHE A N 1
ATOM 652 C CA . PHE A 1 89 ? -20.471 16.679 21.168 1.00 66.81 89 PHE A CA 1
ATOM 653 C C . PHE A 1 89 ? -21.634 15.681 21.015 1.00 66.81 89 PHE A C 1
ATOM 655 O O . PHE A 1 89 ? -22.703 16.033 20.518 1.00 66.81 89 PHE A O 1
ATOM 662 N N . ILE A 1 90 ? -21.466 14.441 21.486 1.00 66.56 90 ILE A N 1
ATOM 663 C CA . ILE A 1 90 ? -22.523 13.408 21.475 1.00 66.56 90 ILE A CA 1
ATOM 664 C C . ILE A 1 90 ? -23.399 13.457 22.743 1.00 66.56 90 ILE A C 1
ATOM 666 O O . ILE A 1 90 ? -24.435 12.794 22.840 1.00 66.56 90 ILE A O 1
ATOM 670 N N . GLY A 1 91 ? -23.044 14.318 23.696 1.00 55.34 91 GLY A N 1
ATOM 671 C CA . GLY A 1 91 ? -23.949 14.859 24.704 1.00 55.34 91 GLY A CA 1
ATOM 672 C C . GLY A 1 91 ? -24.255 13.981 25.915 1.00 55.34 91 GLY A C 1
ATOM 673 O O . GLY A 1 91 ? -24.938 14.477 26.805 1.00 55.34 91 GLY A O 1
ATOM 674 N N . LYS A 1 92 ? -23.800 12.718 25.997 1.00 54.25 92 LYS A N 1
ATOM 675 C CA . LYS A 1 92 ? -24.088 11.805 27.138 1.00 54.25 92 LYS A CA 1
ATOM 676 C C . LYS A 1 92 ? -23.069 10.671 27.342 1.00 54.25 92 LYS A C 1
ATOM 678 O O . LYS A 1 92 ? -23.429 9.617 27.862 1.00 54.25 92 LYS A O 1
ATOM 683 N N . VAL A 1 93 ? -21.823 10.832 26.904 1.00 59.75 93 VAL A N 1
ATOM 684 C CA . VAL A 1 93 ? -20.805 9.778 27.034 1.00 59.75 93 VAL A CA 1
ATOM 685 C C . VAL A 1 93 ? -19.703 10.254 27.971 1.00 59.75 93 VAL A C 1
ATOM 687 O O . VAL A 1 93 ? -19.079 11.277 27.717 1.00 59.75 93 VAL A O 1
ATOM 690 N N . THR A 1 94 ? -19.460 9.527 29.060 1.00 58.84 94 THR A N 1
ATOM 691 C CA . THR A 1 94 ? -18.263 9.727 29.885 1.00 58.84 94 THR A CA 1
ATOM 692 C C . THR A 1 94 ? -17.027 9.265 29.110 1.00 58.84 94 THR A C 1
ATOM 694 O O . THR A 1 94 ? -17.069 8.158 28.564 1.00 58.84 94 THR A O 1
ATOM 697 N N . PRO A 1 95 ? -15.941 10.061 29.060 1.00 60.84 95 PRO A N 1
ATOM 698 C CA . PRO A 1 95 ? -14.690 9.650 28.430 1.00 60.84 95 PRO A CA 1
ATOM 699 C C . PRO A 1 95 ? -14.229 8.296 28.975 1.00 60.84 95 PRO A C 1
ATOM 701 O O . PRO A 1 95 ? -14.220 8.083 30.188 1.00 60.84 95 PRO A O 1
ATOM 704 N N . VAL A 1 96 ? -13.899 7.369 28.078 1.00 64.88 96 VAL A N 1
ATOM 705 C CA . VAL A 1 96 ? -13.441 6.022 28.446 1.00 64.88 96 VAL A CA 1
ATOM 706 C C . VAL A 1 96 ? -11.915 6.003 28.415 1.00 64.88 96 VAL A C 1
ATOM 708 O O . VAL A 1 96 ? -11.314 6.571 27.508 1.00 64.88 96 VAL A O 1
ATOM 711 N N . GLU A 1 97 ? -11.286 5.327 29.379 1.00 61.78 97 GLU A N 1
ATOM 712 C CA . GLU A 1 97 ? -9.821 5.235 29.509 1.00 61.78 97 GLU A CA 1
ATOM 713 C C . GLU A 1 97 ? -9.145 4.558 28.299 1.00 61.78 97 GLU A C 1
ATOM 715 O O . GLU A 1 97 ? -7.987 4.827 27.991 1.00 61.78 97 GLU A O 1
ATOM 720 N N . SER A 1 98 ? -9.874 3.708 27.565 1.00 65.12 98 SER A N 1
ATOM 721 C CA . SER A 1 98 ? -9.380 3.060 26.347 1.00 65.12 98 SER A CA 1
ATOM 722 C C . SER A 1 98 ? -10.450 2.945 25.257 1.00 65.12 98 SER A C 1
ATOM 724 O O . SER A 1 98 ? -11.641 2.773 25.529 1.00 65.12 98 SER A O 1
ATOM 726 N N . GLU A 1 99 ? -10.018 3.049 23.995 1.00 72.88 99 GLU A N 1
ATOM 727 C CA . GLU A 1 99 ? -10.877 2.796 22.833 1.00 72.88 99 GLU A CA 1
ATOM 728 C C . GLU A 1 99 ? -11.268 1.309 22.754 1.00 72.88 99 GLU A C 1
ATOM 730 O O . GLU A 1 99 ? -10.504 0.420 23.135 1.00 72.88 99 GLU A O 1
ATOM 735 N N . HIS A 1 100 ? -12.449 1.020 22.195 1.00 78.31 100 HIS A N 1
ATOM 736 C CA . HIS A 1 100 ? -12.917 -0.355 21.994 1.00 78.31 100 HIS A CA 1
ATOM 737 C C . HIS A 1 100 ? -11.889 -1.184 21.187 1.00 78.31 100 HIS A C 1
ATOM 739 O O . HIS A 1 100 ? -11.347 -0.675 20.198 1.00 78.31 100 HIS A O 1
ATOM 745 N N . PRO A 1 101 ? -11.648 -2.471 21.516 1.00 81.75 101 PRO A N 1
ATOM 746 C CA . PRO A 1 101 ? -10.646 -3.305 20.841 1.00 81.75 101 PRO A CA 1
ATOM 747 C C . PRO A 1 101 ? -10.813 -3.373 19.316 1.00 81.75 101 PRO A C 1
ATOM 749 O O . PRO A 1 101 ? -9.818 -3.420 18.594 1.00 81.75 101 PRO A O 1
ATOM 752 N N . ASP A 1 102 ? -12.043 -3.321 18.801 1.00 80.94 102 ASP A N 1
ATOM 753 C CA . ASP A 1 102 ? -12.292 -3.285 17.351 1.00 80.94 102 ASP A CA 1
ATOM 754 C C . ASP A 1 102 ? -11.818 -1.977 16.696 1.00 80.94 102 ASP A C 1
ATOM 756 O O . ASP A 1 102 ? -11.328 -1.992 15.566 1.00 80.94 102 ASP A O 1
ATOM 760 N N . MET A 1 103 ? -11.894 -0.853 17.416 1.00 82.00 103 MET A N 1
ATOM 761 C CA . MET A 1 103 ? -11.370 0.432 16.950 1.00 82.00 103 MET A CA 1
ATOM 762 C C . MET A 1 103 ? -9.843 0.413 16.933 1.00 82.00 103 MET A C 1
ATOM 764 O O . MET A 1 103 ? -9.242 0.776 15.925 1.00 82.00 103 MET A O 1
ATOM 768 N N . LEU A 1 104 ? -9.220 -0.112 17.994 1.00 85.81 104 LEU A N 1
ATOM 769 C CA . LEU A 1 104 ? -7.770 -0.307 18.047 1.00 85.81 104 LEU A CA 1
ATOM 770 C C . LEU A 1 104 ? -7.287 -1.201 16.898 1.00 85.81 104 LEU A C 1
ATOM 772 O O . LEU A 1 104 ? -6.261 -0.918 16.278 1.00 85.81 104 LEU A O 1
ATOM 776 N N . ARG A 1 105 ? -8.041 -2.253 16.554 1.00 86.81 105 ARG A N 1
ATOM 777 C CA . ARG A 1 105 ? -7.722 -3.113 15.407 1.00 86.81 105 ARG A CA 1
ATOM 778 C C . ARG A 1 105 ? -7.799 -2.360 14.081 1.00 86.81 105 ARG A C 1
ATOM 780 O O . ARG A 1 105 ? -6.866 -2.460 13.287 1.00 86.81 105 ARG A O 1
ATOM 787 N N . ALA A 1 106 ? -8.865 -1.597 13.851 1.00 87.69 106 ALA A N 1
ATOM 788 C CA . ALA A 1 106 ? -9.006 -0.787 12.643 1.00 87.69 106 ALA A CA 1
ATOM 789 C C . ALA A 1 106 ? -7.901 0.283 12.535 1.00 87.69 106 ALA A C 1
ATOM 791 O O . ALA A 1 106 ? -7.300 0.431 11.473 1.00 87.69 106 ALA A O 1
ATOM 792 N N . ASN A 1 107 ? -7.559 0.955 13.641 1.00 89.06 107 ASN A N 1
ATOM 793 C CA . ASN A 1 107 ? -6.471 1.938 13.707 1.00 89.06 107 ASN A CA 1
ATOM 794 C C . ASN A 1 107 ? -5.112 1.315 13.393 1.00 89.06 107 ASN A C 1
ATOM 796 O O . ASN A 1 107 ? -4.347 1.862 12.602 1.00 89.06 107 ASN A O 1
ATOM 800 N N . ASN A 1 108 ? -4.815 0.147 13.962 1.00 90.00 108 ASN A N 1
ATOM 801 C CA . ASN A 1 108 ? -3.557 -0.534 13.689 1.00 90.00 108 ASN A CA 1
ATOM 802 C C . ASN A 1 108 ? -3.470 -1.050 12.243 1.00 90.00 108 ASN A C 1
ATOM 804 O O . ASN A 1 108 ? -2.393 -0.993 11.650 1.00 90.00 108 ASN A O 1
ATOM 808 N N . ALA A 1 109 ? -4.579 -1.524 11.663 1.00 90.19 109 ALA A N 1
ATOM 809 C CA . ALA A 1 109 ? -4.631 -1.887 10.248 1.00 90.19 109 ALA A CA 1
ATOM 810 C C . ALA A 1 109 ? -4.355 -0.668 9.352 1.00 90.19 109 ALA A C 1
ATOM 812 O O . ALA A 1 109 ? -3.521 -0.749 8.453 1.00 90.19 109 ALA A O 1
ATOM 813 N N . TYR A 1 110 ? -4.988 0.472 9.647 1.00 91.69 110 TYR A N 1
ATOM 814 C CA . TYR A 1 110 ? -4.787 1.718 8.908 1.00 91.69 110 TYR A CA 1
ATOM 815 C C . TYR A 1 110 ? -3.351 2.250 9.023 1.00 91.69 110 TYR A C 1
ATOM 817 O O . TYR A 1 110 ? -2.753 2.650 8.028 1.00 91.69 110 TYR A O 1
ATOM 825 N N . ARG A 1 111 ? -2.756 2.206 10.223 1.00 92.31 111 ARG A N 1
ATOM 826 C CA . ARG A 1 111 ? -1.357 2.610 10.439 1.00 92.31 111 ARG A CA 1
ATOM 827 C C . ARG A 1 111 ? -0.386 1.736 9.648 1.00 92.31 111 ARG A C 1
ATOM 829 O O . ARG A 1 111 ? 0.519 2.257 9.009 1.00 92.31 111 ARG A O 1
ATOM 836 N N . ASN A 1 112 ? -0.606 0.422 9.625 1.00 92.12 112 ASN A N 1
ATOM 837 C CA . ASN A 1 112 ? 0.224 -0.475 8.825 1.00 92.12 112 ASN A CA 1
ATOM 838 C C . ASN A 1 112 ? 0.119 -0.171 7.321 1.00 92.12 112 ASN A C 1
ATOM 840 O O . ASN A 1 112 ? 1.119 -0.220 6.606 1.00 92.12 112 ASN A O 1
ATOM 844 N N . ASP A 1 113 ? -1.078 0.166 6.843 1.00 92.50 113 ASP A N 1
ATOM 845 C CA . ASP A 1 113 ? -1.282 0.582 5.457 1.00 92.50 113 ASP A CA 1
ATOM 846 C C . ASP A 1 113 ? -0.531 1.880 5.128 1.00 92.50 113 ASP A C 1
ATOM 848 O O . ASP A 1 113 ? 0.105 1.954 4.077 1.00 92.50 113 ASP A O 1
ATOM 852 N N . LEU A 1 114 ? -0.527 2.858 6.042 1.00 92.44 114 LEU A N 1
ATOM 853 C CA . LEU A 1 114 ? 0.241 4.101 5.900 1.00 92.44 114 LEU A CA 1
ATOM 854 C C . LEU A 1 114 ? 1.757 3.878 5.864 1.00 92.44 114 LEU A C 1
ATOM 856 O O . LEU A 1 114 ? 2.460 4.624 5.194 1.00 92.44 114 LEU A O 1
ATOM 860 N N . GLU A 1 115 ? 2.270 2.859 6.549 1.00 90.75 115 GLU A N 1
ATOM 861 C CA . GLU A 1 115 ? 3.698 2.520 6.512 1.00 90.75 115 GLU A CA 1
ATOM 862 C C . GLU A 1 115 ? 4.087 1.799 5.211 1.00 90.75 115 GLU A C 1
ATOM 864 O O . GLU A 1 115 ? 5.189 1.980 4.705 1.00 90.75 115 GLU A O 1
ATOM 869 N N . ASN A 1 116 ? 3.195 0.976 4.646 1.00 92.06 116 ASN A N 1
ATOM 870 C CA . ASN A 1 116 ? 3.544 0.071 3.545 1.00 92.06 116 ASN A CA 1
ATOM 871 C C . ASN A 1 116 ? 3.164 0.600 2.157 1.00 92.06 116 ASN A C 1
ATOM 873 O O . ASN A 1 116 ? 3.918 0.397 1.204 1.00 92.06 116 ASN A O 1
ATOM 877 N N . ILE A 1 117 ? 1.996 1.232 2.011 1.00 92.75 117 ILE A N 1
ATOM 878 C CA . ILE A 1 117 ? 1.472 1.652 0.702 1.00 92.75 117 ILE A CA 1
ATOM 879 C C . ILE A 1 117 ? 2.324 2.768 0.081 1.00 92.75 117 ILE A C 1
ATOM 881 O O . ILE A 1 117 ? 2.685 2.616 -1.084 1.00 92.75 117 ILE A O 1
ATOM 885 N N . PRO A 1 118 ? 2.721 3.840 0.798 1.00 94.31 118 PRO A N 1
ATOM 886 C CA . PRO A 1 118 ? 3.568 4.882 0.215 1.00 94.31 118 PRO A CA 1
ATOM 887 C C . PRO A 1 118 ? 4.924 4.350 -0.260 1.00 94.31 118 PRO A C 1
ATOM 889 O O . PRO A 1 118 ? 5.374 4.704 -1.348 1.00 94.31 118 PRO A O 1
ATOM 892 N N . ILE A 1 119 ? 5.537 3.448 0.518 1.00 94.38 119 ILE A N 1
ATOM 893 C CA . ILE A 1 119 ? 6.800 2.798 0.146 1.00 94.38 119 ILE A CA 1
ATOM 894 C C . ILE A 1 119 ? 6.611 1.967 -1.123 1.00 94.38 119 ILE A C 1
ATOM 896 O O . ILE A 1 119 ? 7.393 2.100 -2.060 1.00 94.38 119 ILE A O 1
ATOM 900 N N . PHE A 1 120 ? 5.556 1.150 -1.188 1.00 94.88 120 PHE A N 1
ATOM 901 C CA . PHE A 1 120 ? 5.245 0.371 -2.385 1.00 94.88 120 PHE A CA 1
ATOM 902 C C . P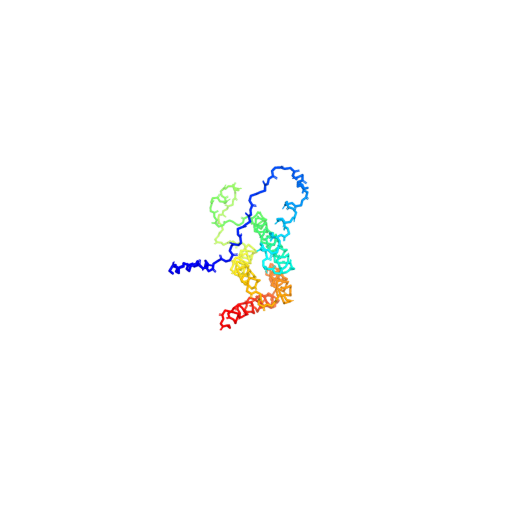HE A 1 120 ? 5.036 1.258 -3.613 1.00 94.88 120 PHE A C 1
ATOM 904 O O . PHE A 1 120 ? 5.599 0.963 -4.659 1.00 94.88 120 PHE A O 1
ATOM 911 N N . LEU A 1 121 ? 4.264 2.343 -3.501 1.00 94.25 121 LEU A N 1
ATOM 912 C CA . LEU A 1 121 ? 4.023 3.248 -4.625 1.00 94.25 121 LEU A CA 1
ATOM 913 C C . LEU A 1 121 ? 5.330 3.879 -5.116 1.00 94.25 121 LEU A C 1
ATOM 915 O O . LEU A 1 121 ? 5.571 3.903 -6.320 1.00 94.25 121 LEU A O 1
ATOM 919 N N . GLY A 1 122 ? 6.196 4.327 -4.202 1.00 94.56 122 GLY A N 1
ATOM 920 C CA . GLY A 1 122 ? 7.516 4.853 -4.553 1.00 94.56 122 GLY A CA 1
ATOM 921 C C . GLY A 1 122 ? 8.394 3.818 -5.261 1.00 94.56 122 GLY A C 1
ATOM 922 O O . GLY A 1 122 ? 8.958 4.103 -6.317 1.00 94.56 122 GLY A O 1
ATOM 923 N N . LEU A 1 123 ? 8.459 2.595 -4.725 1.00 93.50 123 LEU A N 1
ATOM 924 C CA . LEU A 1 123 ? 9.203 1.492 -5.337 1.00 93.50 123 LEU A CA 1
ATOM 925 C C . LEU A 1 123 ? 8.623 1.098 -6.699 1.00 93.50 123 LEU A C 1
ATOM 927 O O . LEU A 1 123 ? 9.377 0.880 -7.635 1.00 93.50 123 LEU A O 1
ATOM 931 N N . ALA A 1 124 ? 7.302 1.028 -6.843 1.00 92.69 124 ALA A N 1
ATOM 932 C CA . ALA A 1 124 ? 6.654 0.653 -8.093 1.00 92.69 124 ALA A CA 1
ATOM 933 C C . ALA A 1 124 ? 6.924 1.677 -9.205 1.00 92.69 124 ALA A C 1
ATOM 935 O O . ALA A 1 124 ? 7.239 1.287 -10.327 1.00 92.69 124 ALA A O 1
ATOM 936 N N . TRP A 1 125 ? 6.876 2.974 -8.889 1.00 92.50 125 TRP A N 1
ATOM 937 C CA . TRP A 1 125 ? 7.250 4.025 -9.836 1.00 92.50 125 TRP A CA 1
ATOM 938 C C . TRP A 1 125 ? 8.723 3.942 -10.241 1.00 92.50 125 TRP A C 1
ATOM 940 O O . TRP A 1 125 ? 9.022 3.986 -11.432 1.00 92.50 125 TRP A O 1
ATOM 950 N N . ALA A 1 126 ? 9.634 3.767 -9.279 1.00 91.31 126 ALA A N 1
ATOM 951 C CA . ALA A 1 126 ? 11.061 3.612 -9.563 1.00 91.31 126 ALA A CA 1
ATOM 952 C C . ALA A 1 126 ? 11.356 2.351 -10.395 1.00 91.31 126 ALA A C 1
ATOM 954 O O . ALA A 1 126 ? 12.160 2.394 -11.322 1.00 91.31 126 ALA A O 1
ATOM 955 N N . PHE A 1 127 ? 10.673 1.244 -10.103 1.00 90.75 127 PHE A N 1
ATOM 956 C CA . PHE A 1 127 ? 10.811 -0.018 -10.824 1.00 90.75 127 PHE A CA 1
ATOM 957 C C . PHE A 1 127 ? 10.392 0.103 -12.291 1.00 90.75 127 PHE A C 1
ATOM 959 O O . PHE A 1 127 ? 11.092 -0.404 -13.165 1.00 90.75 127 PHE A O 1
ATOM 966 N N . LEU A 1 128 ? 9.276 0.792 -12.561 1.00 89.38 128 LEU A N 1
ATOM 967 C CA . LEU A 1 128 ? 8.857 1.074 -13.932 1.00 89.38 128 LEU A CA 1
ATOM 968 C C . LEU A 1 128 ? 9.853 2.020 -14.618 1.00 89.38 128 LEU A C 1
ATOM 970 O O . LEU A 1 128 ? 10.222 1.779 -15.761 1.00 89.38 128 LEU A O 1
ATOM 974 N N . ALA A 1 129 ? 10.311 3.072 -13.929 1.00 87.25 129 ALA A N 1
ATOM 975 C CA . ALA A 1 129 ? 11.206 4.082 -14.508 1.00 87.25 129 ALA A CA 1
ATOM 976 C C . ALA A 1 129 ? 12.578 3.528 -14.910 1.00 87.25 129 ALA A C 1
ATOM 978 O O . ALA A 1 129 ? 13.194 4.029 -15.845 1.00 87.25 129 ALA A O 1
ATOM 979 N N . LEU A 1 130 ? 13.052 2.499 -14.208 1.00 86.69 130 LEU A N 1
ATOM 980 C CA . LEU A 1 130 ? 14.326 1.840 -14.487 1.00 86.69 130 LEU A CA 1
ATO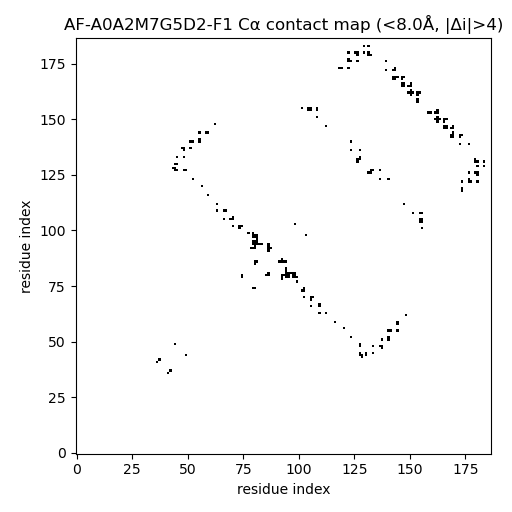M 981 C C . LEU A 1 130 ? 14.207 0.651 -15.450 1.00 86.69 130 LEU A C 1
ATOM 983 O O . LEU A 1 130 ? 15.220 -0.001 -15.710 1.00 86.69 130 LEU A O 1
ATOM 987 N N . HIS A 1 131 ? 13.007 0.351 -15.964 1.00 83.19 131 HIS A N 1
ATOM 988 C CA . HIS A 1 131 ? 12.762 -0.802 -16.838 1.00 83.19 131 HIS A CA 1
ATOM 989 C C . HIS A 1 131 ? 13.326 -2.108 -16.270 1.00 83.19 131 HIS A C 1
ATOM 991 O O . HIS A 1 131 ? 13.929 -2.906 -16.990 1.00 83.19 131 HIS A O 1
ATOM 997 N N . CYS A 1 132 ? 13.206 -2.305 -14.950 1.00 80.12 132 CYS A N 1
ATOM 998 C CA . CYS A 1 132 ? 13.885 -3.408 -14.272 1.00 80.12 132 CYS A CA 1
ATOM 999 C C . CYS A 1 132 ? 13.435 -4.761 -14.837 1.00 80.12 132 CYS A C 1
ATOM 1001 O O . CYS A 1 132 ? 14.250 -5.550 -15.310 1.00 80.12 132 CYS A O 1
ATOM 1003 N N . TRP A 1 133 ? 12.131 -5.039 -14.756 1.00 81.06 133 TRP A N 1
ATOM 1004 C CA . TRP A 1 133 ? 11.537 -6.272 -15.263 1.00 81.06 133 TRP A CA 1
ATOM 1005 C C . TRP A 1 133 ? 10.051 -6.059 -15.561 1.00 81.06 133 TRP A C 1
ATOM 1007 O O . TRP A 1 133 ? 9.169 -6.431 -14.782 1.00 81.06 133 TRP A O 1
ATOM 1017 N N . ASP A 1 134 ? 9.781 -5.470 -16.723 1.00 78.44 134 ASP A N 1
ATOM 1018 C CA . ASP A 1 134 ? 8.441 -5.029 -17.134 1.00 78.44 134 ASP A CA 1
ATOM 1019 C C . ASP A 1 134 ? 7.412 -6.176 -17.132 1.00 78.44 134 ASP A C 1
ATOM 1021 O O . ASP A 1 134 ? 6.284 -6.015 -16.672 1.00 78.44 134 ASP A O 1
ATOM 1025 N N . GLN A 1 135 ? 7.822 -7.391 -17.512 1.00 83.25 135 GLN A N 1
ATOM 1026 C CA . GLN A 1 135 ? 6.952 -8.577 -17.480 1.00 83.25 135 GLN A CA 1
ATOM 1027 C C . GLN A 1 135 ? 6.546 -9.015 -16.061 1.00 83.25 135 GLN A C 1
ATOM 1029 O O . GLN A 1 135 ? 5.489 -9.624 -15.888 1.00 83.25 135 GLN A O 1
ATOM 1034 N N . ALA A 1 136 ? 7.361 -8.723 -15.042 1.00 85.88 136 ALA A N 1
ATOM 1035 C CA . ALA A 1 136 ? 7.059 -9.066 -13.654 1.00 85.88 136 ALA A CA 1
ATOM 1036 C C . ALA A 1 136 ? 6.244 -7.985 -12.932 1.00 85.88 136 ALA A C 1
ATOM 1038 O O . ALA A 1 136 ? 5.605 -8.294 -11.922 1.00 85.88 136 ALA A O 1
ATOM 1039 N N . ALA A 1 137 ? 6.212 -6.747 -13.441 1.00 86.88 137 ALA A N 1
ATOM 1040 C CA . ALA A 1 137 ? 5.458 -5.646 -12.840 1.00 86.88 137 ALA A CA 1
ATOM 1041 C C . ALA A 1 137 ? 3.973 -5.992 -12.580 1.00 86.88 137 ALA A C 1
ATOM 1043 O O . ALA A 1 137 ? 3.530 -5.820 -11.440 1.00 86.88 137 ALA A O 1
ATOM 1044 N N . PRO A 1 138 ? 3.210 -6.571 -13.538 1.00 89.62 138 PRO A N 1
ATOM 1045 C CA . PRO A 1 138 ? 1.827 -6.998 -13.306 1.00 89.62 138 PRO A CA 1
ATOM 1046 C C . PRO A 1 138 ? 1.663 -7.925 -12.096 1.00 89.62 138 PRO A C 1
ATOM 1048 O O . PRO A 1 138 ? 0.754 -7.757 -11.280 1.00 89.62 138 PRO A O 1
ATOM 1051 N N . ILE A 1 139 ? 2.561 -8.905 -11.981 1.00 92.38 139 ILE A N 1
ATOM 1052 C CA . ILE A 1 139 ? 2.503 -9.951 -10.962 1.00 92.38 139 ILE A CA 1
ATOM 1053 C C . ILE A 1 139 ? 2.859 -9.358 -9.602 1.00 92.38 139 ILE A C 1
ATOM 1055 O O . ILE A 1 139 ? 2.131 -9.566 -8.635 1.00 92.38 139 ILE A O 1
ATOM 1059 N N . LEU A 1 140 ? 3.943 -8.585 -9.523 1.00 92.44 140 LEU A N 1
ATOM 1060 C CA . LEU A 1 140 ? 4.397 -7.970 -8.278 1.00 92.44 140 LEU A CA 1
ATOM 1061 C C . LEU A 1 140 ? 3.362 -6.966 -7.753 1.00 92.44 140 LEU A C 1
ATOM 1063 O O . LEU A 1 140 ? 2.968 -7.041 -6.590 1.00 92.44 140 LEU A O 1
ATOM 1067 N N . PHE A 1 141 ? 2.841 -6.078 -8.600 1.00 93.44 141 PHE A N 1
ATOM 1068 C CA . PHE A 1 141 ? 1.846 -5.089 -8.173 1.00 93.44 141 PHE A CA 1
ATOM 1069 C C . PHE A 1 141 ? 0.526 -5.747 -7.755 1.00 93.44 141 PHE A C 1
ATOM 1071 O O . PHE A 1 141 ? -0.072 -5.365 -6.740 1.00 93.44 141 PHE A O 1
ATOM 1078 N N . GLY A 1 142 ? 0.106 -6.787 -8.483 1.00 92.88 142 GLY A N 1
ATOM 1079 C CA . GLY A 1 142 ? -1.045 -7.609 -8.127 1.00 92.88 142 GLY A CA 1
ATOM 1080 C C . GLY A 1 142 ? -0.865 -8.317 -6.782 1.00 92.88 142 GLY A C 1
ATOM 1081 O O . GLY A 1 142 ? -1.732 -8.205 -5.915 1.00 92.88 142 GLY A O 1
ATOM 1082 N N . LEU A 1 143 ? 0.273 -8.989 -6.569 1.00 93.69 143 LEU A N 1
ATOM 1083 C CA . LEU A 1 143 ? 0.586 -9.701 -5.325 1.00 93.69 143 LEU A CA 1
ATOM 1084 C C . LEU A 1 143 ? 0.605 -8.769 -4.116 1.00 93.69 143 LEU A C 1
ATOM 1086 O O . LEU A 1 143 ? 0.007 -9.097 -3.089 1.00 93.69 143 LEU A O 1
ATOM 1090 N N . PHE A 1 144 ? 1.231 -7.594 -4.238 1.00 94.00 144 PHE A N 1
ATOM 1091 C CA . PHE A 1 144 ? 1.218 -6.604 -3.165 1.00 94.00 144 PHE A CA 1
ATOM 1092 C C . PHE A 1 144 ? -0.214 -6.180 -2.837 1.00 94.00 144 PHE A C 1
ATOM 1094 O O . PHE A 1 144 ? -0.630 -6.232 -1.677 1.00 94.00 144 PHE A O 1
ATOM 1101 N N . THR A 1 145 ? -0.989 -5.816 -3.863 1.00 93.81 145 THR A N 1
ATOM 1102 C CA . THR A 1 145 ? -2.368 -5.344 -3.705 1.00 93.81 145 THR A CA 1
ATOM 1103 C C . THR A 1 145 ? -3.229 -6.407 -3.026 1.00 93.81 145 THR A C 1
ATOM 1105 O O . THR A 1 145 ? -3.789 -6.151 -1.959 1.00 93.81 145 THR A O 1
ATOM 1108 N N . LEU A 1 146 ? -3.270 -7.628 -3.567 1.00 93.62 146 LEU A N 1
ATOM 1109 C CA . LEU A 1 146 ? -4.024 -8.747 -2.994 1.00 93.62 146 LEU A CA 1
ATOM 1110 C C . LEU A 1 146 ? -3.562 -9.080 -1.570 1.00 93.62 146 LEU A C 1
ATOM 1112 O O . LEU A 1 146 ? -4.393 -9.270 -0.681 1.00 93.62 146 LEU A O 1
ATOM 1116 N N . GLY A 1 147 ? -2.250 -9.073 -1.325 1.00 91.75 147 GLY A N 1
ATOM 1117 C CA . GLY A 1 147 ? -1.676 -9.263 0.003 1.00 91.75 147 GLY A CA 1
ATOM 1118 C C . GLY A 1 147 ? -2.145 -8.206 1.004 1.00 91.75 147 GLY A C 1
ATOM 1119 O O . GLY A 1 147 ? -2.444 -8.540 2.148 1.00 91.75 147 GLY A O 1
ATOM 1120 N N . ARG A 1 148 ? -2.277 -6.937 0.594 1.00 92.06 148 ARG A N 1
ATOM 1121 C CA . ARG A 1 148 ? -2.811 -5.864 1.452 1.00 92.06 148 ARG A CA 1
ATOM 1122 C C . ARG A 1 148 ? -4.306 -6.009 1.720 1.00 92.06 148 ARG A C 1
ATOM 1124 O O . ARG A 1 148 ? -4.718 -5.819 2.862 1.00 92.06 148 ARG A O 1
ATOM 1131 N N . PHE A 1 149 ? -5.110 -6.385 0.726 1.00 92.38 149 PHE A N 1
ATOM 1132 C CA . PHE A 1 149 ? -6.531 -6.686 0.945 1.00 92.38 149 PHE A CA 1
ATOM 1133 C C . PHE A 1 149 ? -6.713 -7.857 1.920 1.00 92.38 149 PHE A C 1
ATOM 1135 O O . PHE A 1 149 ? -7.461 -7.737 2.892 1.00 92.38 149 PHE A O 1
ATOM 1142 N N . GLY A 1 150 ? -5.972 -8.951 1.715 1.00 89.94 150 GLY A N 1
ATOM 1143 C CA . GLY A 1 150 ? -5.971 -10.102 2.616 1.00 89.94 150 GLY A CA 1
ATOM 1144 C C . GLY A 1 150 ? -5.507 -9.735 4.025 1.00 89.94 150 GLY A C 1
ATOM 1145 O O . GLY A 1 150 ? -6.169 -10.079 5.002 1.00 89.94 150 GLY A O 1
ATOM 1146 N N . HIS A 1 151 ? -4.420 -8.967 4.145 1.00 91.44 151 HIS A N 1
ATOM 1147 C CA . HIS A 1 151 ? -3.910 -8.501 5.433 1.00 91.44 151 HIS A CA 1
ATOM 1148 C C . HIS A 1 151 ? -4.973 -7.712 6.199 1.00 91.44 151 HIS A C 1
ATOM 1150 O O . HIS A 1 151 ? -5.276 -8.074 7.334 1.00 91.44 151 HIS A O 1
ATOM 1156 N N . THR A 1 152 ? -5.593 -6.698 5.581 1.00 88.62 152 THR A N 1
ATOM 1157 C CA . THR A 1 152 ? -6.670 -5.919 6.210 1.00 88.62 152 THR A CA 1
ATOM 1158 C C . THR A 1 152 ? -7.840 -6.818 6.626 1.00 88.62 152 THR A C 1
ATOM 1160 O O . THR A 1 152 ? -8.323 -6.701 7.751 1.00 88.62 152 THR A O 1
ATOM 1163 N N . PHE A 1 153 ? -8.270 -7.750 5.769 1.00 89.50 153 PHE A N 1
ATOM 1164 C CA . PHE A 1 153 ? -9.374 -8.664 6.075 1.00 89.50 153 PHE A CA 1
ATOM 1165 C C . PHE A 1 153 ? -9.092 -9.533 7.311 1.00 89.50 153 PHE A C 1
ATOM 1167 O O . PHE A 1 153 ? -9.882 -9.544 8.259 1.00 89.50 153 PHE A O 1
ATOM 1174 N N . PHE A 1 154 ? -7.941 -10.213 7.348 1.00 88.88 154 PHE A N 1
ATOM 1175 C CA . PHE A 1 154 ? -7.555 -11.046 8.491 1.00 88.88 154 PHE A CA 1
ATOM 1176 C C . PHE A 1 154 ? -7.300 -10.220 9.753 1.00 88.88 154 PHE A C 1
ATOM 1178 O O . PHE A 1 154 ? -7.579 -10.692 10.856 1.00 88.88 154 PHE A O 1
ATOM 1185 N N . TYR A 1 155 ? -6.815 -8.983 9.603 1.00 86.12 155 TYR A N 1
ATOM 1186 C CA . TYR A 1 155 ? -6.612 -8.061 10.716 1.00 86.12 155 TYR A CA 1
ATOM 1187 C C . TYR A 1 155 ? -7.938 -7.720 11.398 1.00 86.12 155 TYR A C 1
ATOM 1189 O O . TYR A 1 155 ? -8.067 -7.882 12.612 1.00 86.12 155 TYR A O 1
ATOM 1197 N N . LEU A 1 156 ? -8.940 -7.300 10.621 1.00 84.44 156 LEU A N 1
ATOM 1198 C CA . LEU A 1 156 ? -10.255 -6.935 11.152 1.00 84.44 156 LEU A CA 1
ATOM 1199 C C . LEU A 1 156 ? -10.983 -8.141 11.762 1.00 84.44 156 LEU A C 1
ATOM 1201 O O . LEU A 1 156 ? -11.680 -7.997 12.763 1.00 84.44 156 LEU A O 1
ATOM 1205 N N . LYS A 1 157 ? -10.781 -9.343 11.211 1.00 86.12 157 LYS A N 1
ATOM 1206 C CA . LYS A 1 157 ? -11.335 -10.591 11.760 1.00 86.12 157 LYS A CA 1
ATOM 1207 C C . LYS A 1 157 ? -10.549 -11.161 12.947 1.00 86.12 157 LYS A C 1
ATOM 1209 O O . LYS A 1 157 ? -11.017 -12.112 13.562 1.00 86.12 157 LYS A O 1
ATOM 1214 N N . GLY A 1 158 ? -9.380 -10.611 13.283 1.00 83.88 158 GLY A N 1
ATOM 1215 C CA . GLY A 1 158 ? -8.526 -11.140 14.352 1.00 83.88 158 GLY A CA 1
ATOM 1216 C C . GLY A 1 158 ? -7.978 -12.545 14.066 1.00 83.88 158 GLY A C 1
ATOM 1217 O O . GLY A 1 158 ? -7.697 -13.292 14.998 1.00 83.88 158 GLY A O 1
ATOM 1218 N N . MET A 1 159 ? -7.839 -12.921 12.792 1.00 84.06 159 MET A N 1
ATOM 1219 C CA . MET A 1 159 ? -7.432 -14.266 12.381 1.00 84.06 159 MET A CA 1
ATOM 1220 C C . MET A 1 159 ? -5.906 -14.379 12.276 1.00 84.06 159 MET A C 1
ATOM 1222 O O . MET A 1 159 ? -5.286 -13.935 11.304 1.00 84.06 159 MET A O 1
ATOM 1226 N N . GLN A 1 160 ? -5.293 -15.021 13.268 1.00 82.94 160 GLN A N 1
ATOM 1227 C CA . GLN A 1 160 ? -3.941 -15.577 13.148 1.00 82.94 160 GLN A CA 1
ATOM 1228 C C . GLN A 1 160 ? -4.026 -17.020 12.614 1.00 82.94 160 GLN A C 1
ATOM 1230 O O . GLN A 1 160 ? -5.024 -17.683 12.894 1.00 82.94 160 GLN A O 1
ATOM 1235 N N . PRO A 1 161 ? -3.050 -17.537 11.838 1.00 86.75 161 PRO A N 1
ATOM 1236 C CA . PRO A 1 161 ? -1.770 -16.954 11.397 1.00 86.75 161 PRO A CA 1
ATOM 1237 C C . PRO A 1 161 ? -1.837 -16.218 10.043 1.00 86.75 161 PRO A C 1
ATOM 1239 O O . PRO A 1 161 ? -0.848 -15.635 9.597 1.00 86.75 161 PRO A O 1
ATOM 1242 N N . TRP A 1 162 ? -3.003 -16.218 9.393 1.00 86.88 162 TRP A N 1
ATOM 1243 C CA . TRP A 1 162 ? -3.217 -15.692 8.040 1.00 86.88 162 TRP A CA 1
ATOM 1244 C C . TRP A 1 162 ? -2.814 -14.226 7.872 1.00 86.88 162 TRP A C 1
ATOM 1246 O O . TRP A 1 162 ? -2.273 -13.846 6.835 1.00 86.88 162 TRP A O 1
ATOM 1256 N N . ARG A 1 163 ? -2.986 -13.415 8.925 1.00 84.62 163 ARG A N 1
ATOM 1257 C CA . ARG A 1 163 ? -2.488 -12.035 8.965 1.00 84.62 163 ARG A CA 1
ATOM 1258 C C . ARG A 1 163 ? -0.979 -11.954 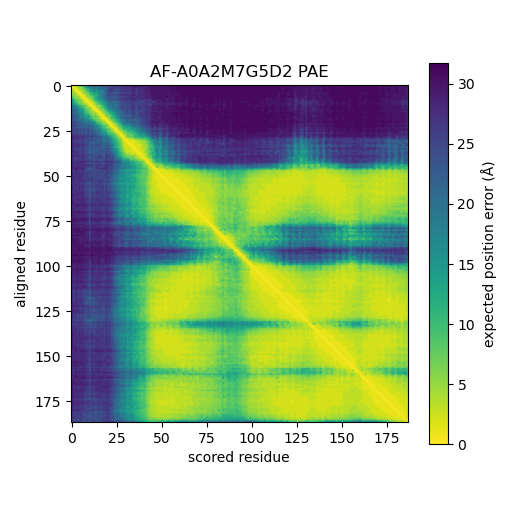8.710 1.00 84.62 163 ARG A C 1
ATOM 1260 O O . ARG A 1 163 ? -0.551 -11.154 7.886 1.00 84.62 163 ARG A O 1
ATOM 1267 N N . SER A 1 164 ? -0.179 -12.771 9.393 1.00 87.31 164 SER A N 1
ATOM 1268 C CA . SER A 1 164 ? 1.285 -12.731 9.273 1.00 87.31 164 SER A CA 1
ATOM 1269 C C . SER A 1 164 ? 1.753 -13.223 7.905 1.00 87.31 164 SER A C 1
ATOM 1271 O O . SER A 1 164 ? 2.676 -12.652 7.334 1.00 87.31 164 SER A O 1
ATOM 1273 N N . LEU A 1 165 ? 1.072 -14.224 7.341 1.00 89.50 165 LEU A N 1
ATOM 1274 C CA . LEU A 1 165 ? 1.347 -14.702 5.984 1.00 89.50 165 LEU A CA 1
ATOM 1275 C C . LEU A 1 165 ? 1.054 -13.618 4.938 1.00 89.50 165 LEU A C 1
ATOM 1277 O O . LEU A 1 165 ? 1.910 -13.314 4.111 1.00 89.50 165 LEU A O 1
ATOM 1281 N N . ALA A 1 166 ? -0.111 -12.967 5.016 1.00 88.44 166 ALA A N 1
ATOM 1282 C CA . ALA A 1 166 ? -0.470 -11.870 4.115 1.00 88.44 166 ALA A CA 1
ATOM 1283 C C . ALA A 1 166 ? 0.460 -10.651 4.272 1.00 88.44 166 ALA A C 1
ATOM 1285 O O . ALA A 1 166 ? 0.790 -9.971 3.292 1.00 88.44 166 ALA A O 1
ATOM 1286 N N . PHE A 1 167 ? 0.926 -10.390 5.500 1.00 88.06 167 PHE A N 1
ATOM 1287 C CA . PHE A 1 167 ? 1.965 -9.397 5.747 1.00 88.06 167 PHE A CA 1
ATOM 1288 C C . PHE A 1 167 ? 3.267 -9.764 5.021 1.00 88.06 167 PHE A C 1
ATOM 1290 O O . PHE A 1 167 ? 3.795 -8.934 4.278 1.00 88.06 167 PHE A O 1
ATOM 1297 N N . GLY A 1 168 ? 3.718 -11.013 5.180 1.00 89.81 168 GLY A N 1
ATOM 1298 C CA . GLY A 1 168 ? 4.929 -11.552 4.564 1.00 89.81 168 GLY A CA 1
ATOM 1299 C C . GLY A 1 168 ? 4.923 -11.467 3.040 1.00 89.81 168 GLY A C 1
ATOM 1300 O O . GLY A 1 168 ? 5.922 -11.053 2.466 1.00 89.81 168 GLY A O 1
ATOM 1301 N N . VAL A 1 169 ? 3.791 -11.750 2.385 1.00 92.75 169 VAL A N 1
ATOM 1302 C CA . VAL A 1 169 ? 3.663 -11.598 0.922 1.00 92.75 169 VAL A CA 1
ATOM 1303 C C . VAL A 1 169 ? 3.998 -10.171 0.487 1.00 92.75 169 VAL A C 1
ATOM 1305 O O . VAL A 1 169 ? 4.850 -9.981 -0.374 1.00 92.75 169 VAL A O 1
ATOM 1308 N N . GLY A 1 170 ? 3.395 -9.159 1.119 1.00 90.31 170 GLY A N 1
ATOM 1309 C CA . GLY A 1 170 ? 3.670 -7.765 0.752 1.00 90.31 170 GLY A CA 1
ATOM 1310 C C . GLY A 1 170 ? 5.100 -7.325 1.079 1.00 90.31 170 GLY A C 1
ATOM 1311 O O . GLY A 1 170 ? 5.694 -6.574 0.309 1.00 90.31 170 GLY A O 1
ATOM 1312 N N . LEU A 1 171 ? 5.675 -7.829 2.177 1.00 92.19 171 LEU A N 1
ATOM 1313 C CA . LEU A 1 171 ? 7.071 -7.567 2.527 1.00 92.19 171 LEU A CA 1
ATOM 1314 C C . LEU A 1 171 ? 8.030 -8.141 1.474 1.00 92.19 171 LEU A C 1
ATOM 1316 O O . LEU A 1 171 ? 8.928 -7.438 1.020 1.00 92.19 171 LEU A O 1
ATOM 1320 N N . LEU A 1 172 ? 7.812 -9.389 1.049 1.00 94.19 172 LEU A N 1
ATOM 1321 C CA . LEU A 1 172 ? 8.612 -10.044 0.012 1.00 94.19 172 LEU A CA 1
ATOM 1322 C C . LEU A 1 172 ? 8.489 -9.331 -1.335 1.00 94.19 172 LEU A C 1
ATOM 1324 O O . LEU A 1 172 ? 9.484 -9.188 -2.045 1.00 94.19 172 LEU A O 1
ATOM 1328 N N . THR A 1 173 ? 7.296 -8.839 -1.678 1.00 93.44 173 THR A N 1
ATOM 1329 C CA . THR A 1 173 ? 7.110 -8.042 -2.892 1.00 93.44 173 THR A CA 1
ATOM 1330 C C . THR A 1 173 ? 7.915 -6.744 -2.839 1.00 93.44 173 THR A C 1
ATOM 1332 O O . THR A 1 173 ? 8.671 -6.471 -3.768 1.00 93.44 173 THR A O 1
ATOM 1335 N N . ASN A 1 174 ? 7.826 -5.979 -1.747 1.00 93.31 174 ASN A N 1
ATOM 1336 C CA . ASN A 1 174 ? 8.605 -4.746 -1.591 1.00 93.31 174 ASN A CA 1
ATOM 1337 C C . ASN A 1 174 ? 10.116 -5.012 -1.583 1.00 93.31 174 ASN A C 1
ATOM 1339 O O . ASN A 1 174 ? 10.864 -4.277 -2.224 1.00 93.31 174 ASN A O 1
ATOM 1343 N N . ALA A 1 175 ? 10.566 -6.081 -0.921 1.00 94.81 175 ALA A N 1
ATOM 1344 C CA . ALA A 1 175 ? 11.969 -6.485 -0.924 1.00 94.81 175 ALA A CA 1
ATOM 1345 C C . ALA A 1 175 ? 12.456 -6.846 -2.337 1.00 94.81 175 ALA A C 1
ATOM 1347 O O . ALA A 1 175 ? 13.551 -6.454 -2.728 1.00 94.81 175 ALA A O 1
ATOM 1348 N N . THR A 1 176 ? 11.621 -7.535 -3.121 1.00 94.25 176 THR A N 1
ATOM 1349 C CA . THR A 1 176 ? 11.928 -7.895 -4.513 1.00 94.25 176 THR A CA 1
ATOM 1350 C C . THR A 1 176 ? 12.031 -6.652 -5.396 1.00 94.25 176 THR A C 1
ATOM 1352 O O . THR A 1 176 ? 12.994 -6.525 -6.148 1.00 94.25 176 THR A O 1
ATOM 1355 N N . LEU A 1 177 ? 11.085 -5.711 -5.283 1.00 92.94 177 LEU A N 1
ATOM 1356 C CA . LEU A 1 177 ? 11.138 -4.437 -6.012 1.00 92.94 177 LEU A CA 1
ATOM 1357 C C . LEU A 1 177 ? 12.410 -3.657 -5.661 1.00 92.94 177 LEU A C 1
ATOM 1359 O O . LEU A 1 177 ? 13.143 -3.247 -6.556 1.00 92.94 177 LEU A O 1
ATOM 1363 N N . ALA A 1 178 ? 12.704 -3.505 -4.367 1.00 94.62 178 ALA A N 1
ATOM 1364 C CA . ALA A 1 178 ? 13.887 -2.794 -3.895 1.00 94.62 178 ALA A CA 1
ATOM 1365 C C . ALA A 1 178 ? 15.190 -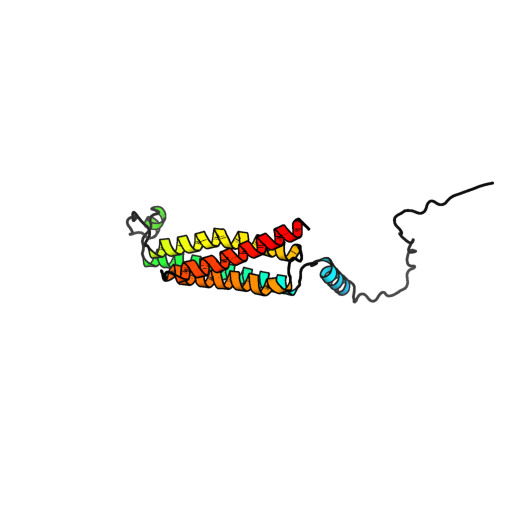3.443 -4.386 1.00 94.62 178 ALA A C 1
ATOM 1367 O O . ALA A 1 178 ? 16.073 -2.744 -4.876 1.00 94.62 178 ALA A O 1
ATOM 1368 N N . PHE A 1 179 ? 15.298 -4.772 -4.311 1.00 94.81 179 PHE A N 1
ATOM 1369 C CA . PHE A 1 179 ? 16.462 -5.505 -4.807 1.00 94.81 179 PHE A CA 1
ATOM 1370 C C . PHE A 1 179 ? 16.687 -5.272 -6.307 1.00 94.81 179 PHE A C 1
ATOM 1372 O O . PHE A 1 179 ? 17.802 -4.966 -6.719 1.00 94.81 179 PHE A O 1
ATOM 1379 N N . GLN A 1 180 ? 15.627 -5.359 -7.114 1.00 92.75 180 GLN A N 1
ATOM 1380 C CA . GLN A 1 180 ? 15.712 -5.153 -8.563 1.00 92.75 180 GLN A CA 1
ATOM 1381 C C . GLN A 1 180 ? 16.080 -3.713 -8.931 1.00 92.75 180 GLN A C 1
ATOM 1383 O O . GLN A 1 180 ? 16.834 -3.492 -9.875 1.00 92.75 180 GLN A O 1
ATOM 1388 N N . ILE A 1 181 ? 15.583 -2.730 -8.178 1.00 92.50 181 ILE A N 1
ATOM 1389 C CA . ILE A 1 181 ? 15.962 -1.321 -8.341 1.00 92.50 181 ILE A CA 1
ATOM 1390 C C . ILE A 1 181 ? 17.448 -1.134 -8.033 1.00 92.50 181 ILE A C 1
ATOM 1392 O O . ILE A 1 181 ? 18.169 -0.561 -8.842 1.00 92.50 181 ILE A O 1
ATOM 1396 N N . LEU A 1 182 ? 17.928 -1.651 -6.897 1.00 94.44 182 LEU A N 1
ATOM 1397 C CA . LEU A 1 182 ? 19.340 -1.549 -6.521 1.00 94.44 182 LEU A CA 1
ATOM 1398 C C . LEU A 1 182 ? 20.245 -2.227 -7.552 1.00 94.44 182 LEU A C 1
ATOM 1400 O O . LEU A 1 182 ? 21.253 -1.655 -7.953 1.00 94.44 182 LEU A O 1
ATOM 1404 N N . TRP A 1 183 ? 19.861 -3.413 -8.024 1.00 92.50 183 TRP A N 1
ATOM 1405 C CA . TRP A 1 183 ? 20.579 -4.114 -9.084 1.00 92.50 183 TRP A CA 1
ATOM 1406 C C . TRP A 1 183 ? 20.624 -3.307 -10.386 1.00 92.50 183 TRP A C 1
ATOM 1408 O O . TRP A 1 183 ? 21.672 -3.216 -11.017 1.00 92.50 183 TRP A O 1
ATOM 1418 N N . ALA A 1 184 ? 19.508 -2.685 -10.776 1.00 88.94 184 ALA A N 1
ATOM 1419 C CA . ALA A 1 184 ? 19.436 -1.861 -11.978 1.00 88.94 184 ALA A CA 1
ATOM 1420 C C . ALA A 1 184 ? 20.265 -0.570 -11.888 1.00 88.94 184 ALA A C 1
ATOM 1422 O O . ALA A 1 184 ? 20.730 -0.096 -12.916 1.00 88.94 184 ALA A O 1
ATOM 1423 N N . VAL A 1 185 ? 20.458 -0.018 -10.687 1.00 90.62 185 VAL A N 1
ATOM 1424 C CA . VAL A 1 185 ? 21.290 1.176 -10.456 1.00 90.62 185 VAL A CA 1
ATOM 1425 C C . VAL A 1 185 ? 22.787 0.846 -10.419 1.00 90.62 185 VAL A C 1
ATOM 1427 O O . VAL A 1 185 ? 23.606 1.695 -10.755 1.00 90.62 185 VAL A O 1
ATOM 1430 N N . LEU A 1 186 ? 23.155 -0.362 -9.984 1.00 91.81 186 LEU A N 1
ATOM 1431 C CA . LEU A 1 186 ? 24.555 -0.775 -9.826 1.00 91.81 186 LEU A CA 1
ATOM 1432 C C . LEU A 1 186 ? 25.187 -1.371 -11.097 1.00 91.81 186 LEU A C 1
ATOM 1434 O O . LEU A 1 186 ? 26.405 -1.546 -11.120 1.00 91.81 186 LEU A O 1
ATOM 1438 N N . ARG A 1 187 ? 24.383 -1.715 -12.107 1.00 84.00 187 ARG A N 1
ATOM 1439 C CA . ARG A 1 187 ? 24.834 -2.269 -13.396 1.00 84.00 187 ARG A CA 1
ATOM 1440 C C . ARG A 1 187 ? 25.052 -1.181 -14.444 1.00 84.00 187 ARG A C 1
ATOM 1442 O O . ARG A 1 187 ? 25.917 -1.405 -15.315 1.00 84.00 187 ARG A O 1
#

Solvent-accessible surface area (backbone atoms only — not comparable to full-atom values): 10813 Å² total; per-residue (Å²): 138,80,91,79,84,78,80,76,67,93,66,86,72,74,86,76,76,83,84,75,90,83,75,86,72,79,91,78,43,66,74,58,50,49,49,48,47,43,53,66,67,70,46,83,44,57,73,64,45,53,53,46,50,52,51,45,52,52,51,52,49,54,50,54,52,50,48,54,50,50,43,54,51,45,42,67,72,65,61,45,30,63,49,60,68,65,16,55,74,72,68,80,44,76,61,32,99,60,62,50,70,70,44,53,41,44,51,52,47,52,51,52,46,65,67,48,49,61,54,44,54,53,43,53,52,50,32,46,72,63,61,58,52,68,86,50,41,57,56,45,53,46,48,31,46,54,17,51,55,48,21,48,52,24,48,72,69,68,38,80,67,60,25,61,53,22,46,47,48,30,51,52,38,48,52,50,44,50,50,43,44,54,52,60,72,76,107

Sequence (187 aa):
MSVLTLASSPYGLSQTALPTAGTTVPVTNDAQALKAQIAEYGLILDPLGVKILAACTALLFFKMFSIGIVQGLTRRKHKSYTVPEDAAFIGKVTPVESEHPDMLRANNAYRNDLENIPIFLGLAWAFLALHCWDQAAPILFGLFTLGRFGHTFFYLKGMQPWRSLAFGVGLLTNATLAFQILWAVLR